Protein AF-A0A2P6NTE1-F1 (afdb_monomer_lite)

Sequence (203 aa):
MRAVSILSIVFVACVFGQGYRPTVVPPSSFAAQIFQQSSIPDYGKRSGMLYHDGKGKIASKVEDDMGDFGSWKEEEYSLLQADGTSIVYSNGTNGCTYRAAEKNKINYDLFSWILNEKVYFIPAGGEDYQGYPCDLWKRPNTSGKPGAGKFIETVCVSQWDPTVPAFHEQSEWNIKTFFLAFKPTTSFDNAFQPPQGCRPSNF

Foldseek 3Di:
DPDPPPVVVVVVVVVVQVPDQDPDAADLFWKFWKWKDFPDPQAWIKTFIWGAQLPFKIWTWIWTQRDVVGIWTKIWIWGQDPVQKIKIWIAIPVGIAIDIDDHPPDRSGQIPCSVVHDWRWDFQPDAAPVRHGWIKIFAADPVPDPPPDRTQKIWTAHPVDNNHTQWIAGPVRSMIMGTPGMDHDNDDDCRNPHDPPHYYDPD

Structure (mmCIF, N/CA/C/O backbone):
data_AF-A0A2P6NTE1-F1
#
_entry.id   AF-A0A2P6NTE1-F1
#
loop_
_atom_site.group_PDB
_atom_site.id
_atom_site.type_symbol
_atom_site.label_atom_id
_atom_site.label_alt_id
_atom_site.label_comp_id
_atom_site.label_asym_id
_atom_site.label_entity_id
_atom_site.label_seq_id
_atom_site.pdbx_PDB_ins_code
_atom_site.Cartn_x
_atom_site.Cartn_y
_atom_site.Cartn_z
_atom_site.occupancy
_atom_site.B_iso_or_equiv
_atom_site.auth_seq_id
_atom_site.auth_comp_id
_atom_site.auth_asym_id
_atom_site.auth_atom_id
_atom_site.pdbx_PDB_model_num
ATOM 1 N N . MET A 1 1 ? -30.666 21.999 38.295 1.00 45.00 1 MET A N 1
ATOM 2 C CA . MET A 1 1 ? -30.683 20.825 37.391 1.00 45.00 1 MET A CA 1
ATOM 3 C C . MET A 1 1 ? -30.018 21.208 36.074 1.00 45.00 1 MET A C 1
ATOM 5 O O . MET A 1 1 ? -30.662 21.922 35.326 1.00 45.00 1 MET A O 1
ATOM 9 N N . ARG A 1 2 ? -28.742 20.850 35.841 1.00 44.75 2 ARG A N 1
ATOM 10 C CA . ARG A 1 2 ? -28.008 20.900 34.543 1.00 44.75 2 ARG A CA 1
ATOM 11 C C . ARG A 1 2 ? -26.510 20.632 34.792 1.00 44.75 2 ARG A C 1
ATOM 13 O O . ARG A 1 2 ? -25.675 21.511 34.668 1.00 44.75 2 ARG A O 1
ATOM 20 N N . ALA A 1 3 ? -26.184 19.427 35.245 1.00 44.59 3 ALA A N 1
ATOM 21 C CA . ALA A 1 3 ? -24.791 18.959 35.350 1.00 44.59 3 ALA A CA 1
ATOM 22 C C . ALA A 1 3 ? -24.646 17.456 35.047 1.00 44.59 3 ALA A C 1
ATOM 24 O O . ALA A 1 3 ? -23.544 16.926 35.024 1.00 44.59 3 ALA A O 1
ATOM 25 N N . VAL A 1 4 ? -25.761 16.764 34.783 1.00 44.19 4 VAL A N 1
ATOM 26 C CA . VAL A 1 4 ? -25.794 15.302 34.637 1.00 44.19 4 VAL A CA 1
ATOM 27 C C . VAL A 1 4 ? -25.586 14.864 33.178 1.00 44.19 4 VAL A C 1
ATOM 29 O O . VAL A 1 4 ? -25.249 13.718 32.930 1.00 44.19 4 VAL A O 1
ATOM 32 N N . SER A 1 5 ? -25.696 15.766 32.195 1.00 51.62 5 SER A N 1
ATOM 33 C CA . SER A 1 5 ? -25.680 15.377 30.772 1.00 51.62 5 SER A CA 1
ATOM 34 C C . SER A 1 5 ? -24.296 15.338 30.111 1.00 51.62 5 SER A C 1
ATOM 36 O O . SER A 1 5 ? -24.164 14.721 29.063 1.00 51.62 5 SER A O 1
ATOM 38 N N . ILE A 1 6 ? -23.261 15.958 30.692 1.00 48.22 6 ILE A N 1
ATOM 39 C CA . ILE A 1 6 ? -21.912 15.980 30.084 1.00 48.22 6 ILE A CA 1
ATOM 40 C C . ILE A 1 6 ? -21.054 14.812 30.597 1.00 48.22 6 ILE A C 1
ATOM 42 O O . ILE A 1 6 ? -20.314 14.204 29.827 1.00 48.22 6 ILE A O 1
ATOM 46 N N . LEU A 1 7 ? -21.208 14.424 31.869 1.00 40.53 7 LEU A N 1
ATOM 47 C CA . LEU A 1 7 ? -20.437 13.323 32.458 1.00 40.53 7 LEU A CA 1
ATOM 48 C C . LEU A 1 7 ? -20.781 11.956 31.833 1.00 40.53 7 LEU A C 1
ATOM 50 O O . LEU A 1 7 ? -19.906 11.105 31.692 1.00 40.53 7 LEU A O 1
ATOM 54 N N . SER A 1 8 ? -22.034 11.758 31.409 1.00 43.66 8 SER A N 1
ATOM 55 C CA . SER A 1 8 ? -22.493 10.507 30.790 1.00 43.66 8 SER A CA 1
ATOM 56 C C . SER A 1 8 ? -21.939 10.287 29.378 1.00 43.66 8 SER A C 1
ATOM 58 O O . SER A 1 8 ? -21.684 9.146 29.007 1.00 43.66 8 SER A O 1
ATOM 60 N N . ILE A 1 9 ? -21.691 11.353 28.607 1.00 51.19 9 ILE A N 1
ATOM 61 C CA . ILE A 1 9 ? -21.113 11.249 27.252 1.00 51.19 9 ILE A CA 1
ATOM 62 C C . ILE A 1 9 ? -19.624 10.879 27.335 1.00 51.19 9 ILE A C 1
ATOM 64 O O . ILE A 1 9 ? -19.144 10.053 26.560 1.00 51.19 9 ILE A O 1
ATOM 68 N N . VAL A 1 10 ? -18.905 11.407 28.331 1.00 50.62 10 VAL A N 1
ATOM 69 C CA . VAL A 1 10 ? -17.488 11.075 28.560 1.00 50.62 10 VAL A CA 1
ATOM 70 C C . VAL A 1 10 ? -17.323 9.642 29.085 1.00 50.62 10 VAL A C 1
ATOM 72 O O . VAL A 1 10 ? -16.395 8.948 28.680 1.00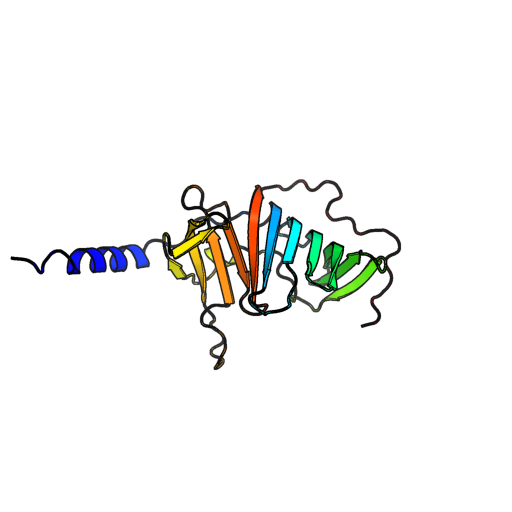 50.62 10 VAL A O 1
ATOM 75 N N . PHE A 1 11 ? -18.244 9.148 29.922 1.00 43.62 11 PHE A N 1
ATOM 76 C CA . PHE A 1 11 ? -18.205 7.757 30.391 1.00 43.62 11 PHE A CA 1
ATOM 77 C C . PHE A 1 11 ? -18.508 6.739 29.284 1.00 43.62 11 PHE A C 1
ATOM 79 O O . PHE A 1 11 ? -17.851 5.704 29.227 1.00 43.62 11 PHE A O 1
ATOM 86 N N . VAL A 1 12 ? -19.430 7.035 28.363 1.00 46.00 12 VAL A N 1
ATOM 87 C CA . VAL A 1 12 ? -19.661 6.188 27.179 1.00 46.00 12 VAL A CA 1
ATOM 88 C C . VAL A 1 12 ? -18.414 6.188 26.281 1.00 46.00 12 VAL A C 1
ATOM 90 O O . VAL A 1 12 ? -17.927 5.123 25.916 1.00 46.00 12 VAL A O 1
ATOM 93 N N . ALA A 1 13 ? -17.790 7.341 26.028 1.00 47.38 13 ALA A N 1
ATOM 94 C CA . ALA A 1 13 ? -16.544 7.396 25.256 1.00 47.38 13 ALA A CA 1
ATOM 95 C C . ALA A 1 13 ? -15.380 6.607 25.905 1.00 47.38 13 ALA A C 1
ATOM 97 O O . ALA A 1 13 ? -14.604 5.959 25.203 1.00 47.38 13 ALA A O 1
ATOM 98 N N . CYS A 1 14 ? -15.275 6.601 27.240 1.00 42.59 14 CYS A N 1
ATOM 99 C CA . CYS A 1 14 ? -14.213 5.891 27.962 1.00 42.59 14 CYS A CA 1
ATOM 100 C C . CYS A 1 14 ? -14.465 4.381 28.144 1.00 42.59 14 CYS A C 1
ATOM 102 O O . CYS A 1 14 ? -13.505 3.612 28.141 1.00 42.59 14 CYS A O 1
ATOM 104 N N . VAL A 1 15 ? -15.720 3.933 28.290 1.00 42.66 15 VAL A N 1
ATOM 105 C CA . VAL A 1 15 ? -16.049 2.509 28.525 1.00 42.66 15 VAL A CA 1
ATOM 106 C C . VAL A 1 15 ? -16.072 1.702 27.219 1.00 42.66 15 VAL A C 1
ATOM 108 O O . VAL A 1 15 ? -15.652 0.547 27.211 1.00 42.66 15 VAL A O 1
ATOM 111 N N . PHE A 1 16 ? -16.453 2.303 26.087 1.00 43.81 16 PHE A N 1
ATOM 112 C CA . PHE A 1 16 ? -16.385 1.629 24.781 1.00 43.81 16 PHE A CA 1
ATOM 113 C C . PHE A 1 16 ? -14.960 1.575 24.192 1.00 43.81 16 PHE A C 1
ATOM 115 O O . PHE A 1 16 ? -14.659 0.688 23.392 1.00 43.81 16 PHE A O 1
ATOM 122 N N . GLY A 1 17 ? -14.051 2.450 24.638 1.00 41.25 17 GLY A N 1
ATOM 123 C CA . GLY A 1 17 ? -12.663 2.510 24.163 1.00 41.25 17 GLY A CA 1
ATOM 124 C C . GLY A 1 17 ? -11.756 1.351 24.603 1.00 41.25 17 GLY A C 1
ATOM 125 O O . GLY A 1 17 ? -10.668 1.200 24.055 1.00 41.25 17 GLY A O 1
ATOM 126 N N . GLN A 1 18 ? -12.175 0.522 25.569 1.00 42.12 18 GLN A N 1
ATOM 127 C CA . GLN A 1 18 ? -11.390 -0.636 26.029 1.00 42.12 18 GLN A CA 1
ATOM 128 C C . GLN A 1 18 ? -11.862 -1.987 25.462 1.00 42.12 18 GLN A C 1
ATOM 130 O O . GLN A 1 18 ? -11.131 -2.968 25.577 1.00 42.12 18 GLN A O 1
ATOM 135 N N . GLY A 1 19 ? -13.045 -2.051 24.836 1.00 46.44 19 GLY A N 1
ATOM 136 C CA . GLY A 1 19 ? -13.633 -3.301 24.325 1.00 46.44 19 GLY A CA 1
ATOM 137 C C . GLY A 1 19 ? -13.608 -3.472 22.801 1.00 46.44 19 GLY A C 1
ATOM 138 O O . GLY A 1 19 ? -13.713 -4.595 22.319 1.00 46.44 19 GLY A O 1
ATOM 139 N N . TYR A 1 20 ? -13.446 -2.390 22.035 1.00 60.25 20 TYR A N 1
ATOM 140 C CA . TYR A 1 20 ? -13.440 -2.424 20.568 1.00 60.25 20 TYR A CA 1
ATOM 141 C C . TYR A 1 20 ? -12.016 -2.584 20.025 1.00 60.25 20 TYR A C 1
ATOM 143 O O . TYR A 1 20 ? -11.409 -1.653 19.497 1.00 60.25 20 TYR A O 1
ATOM 151 N N . ARG A 1 21 ? -11.454 -3.787 20.179 1.00 71.31 21 ARG A N 1
ATOM 152 C CA . ARG A 1 21 ? -10.281 -4.187 19.393 1.00 71.31 21 ARG A CA 1
ATOM 153 C C . ARG A 1 21 ? -10.760 -4.540 17.980 1.00 71.31 21 ARG A C 1
ATOM 155 O O . ARG A 1 21 ? -11.737 -5.284 17.880 1.00 71.31 21 ARG A O 1
ATOM 162 N N . PRO A 1 22 ? -10.093 -4.074 16.910 1.00 82.44 22 PRO A N 1
ATOM 163 C CA . PRO A 1 22 ? -10.367 -4.574 15.568 1.00 82.44 22 PRO A CA 1
ATOM 164 C C . PRO A 1 22 ? -10.311 -6.107 15.553 1.00 82.44 22 PRO A C 1
ATOM 166 O O . PRO A 1 22 ? -9.334 -6.703 16.008 1.00 82.44 22 PRO A O 1
ATOM 169 N N . THR A 1 23 ? -11.381 -6.745 15.086 1.00 88.06 23 THR A N 1
ATOM 170 C CA . THR A 1 23 ? -11.476 -8.210 14.936 1.00 88.06 23 THR A CA 1
ATOM 171 C C . THR A 1 23 ? -11.303 -8.657 13.489 1.00 88.06 23 THR A C 1
ATOM 173 O O . THR A 1 23 ? -11.164 -9.847 13.217 1.00 88.06 23 THR A O 1
ATOM 176 N N . VAL A 1 24 ? -11.293 -7.699 12.566 1.00 91.50 24 VAL A N 1
ATOM 177 C CA . VAL A 1 24 ? -11.114 -7.881 11.128 1.00 91.50 24 VAL A CA 1
ATOM 178 C C . VAL A 1 24 ? -10.178 -6.800 10.607 1.00 91.50 24 VAL A C 1
ATOM 180 O O . VAL A 1 24 ? -9.991 -5.771 11.257 1.00 91.50 24 VAL A O 1
ATOM 183 N N . VAL A 1 25 ? -9.586 -7.046 9.442 1.00 93.81 25 VAL A N 1
ATOM 184 C CA . VAL A 1 25 ? -8.671 -6.123 8.768 1.00 93.81 25 VAL A CA 1
ATOM 185 C C . VAL A 1 25 ? -8.909 -6.133 7.270 1.00 93.81 25 VAL A C 1
ATOM 187 O O . VAL A 1 25 ? -9.415 -7.132 6.747 1.00 93.81 25 VAL A O 1
ATOM 190 N N . PRO A 1 26 ? -8.493 -5.070 6.565 1.00 96.12 26 PRO A N 1
ATOM 191 C CA . PRO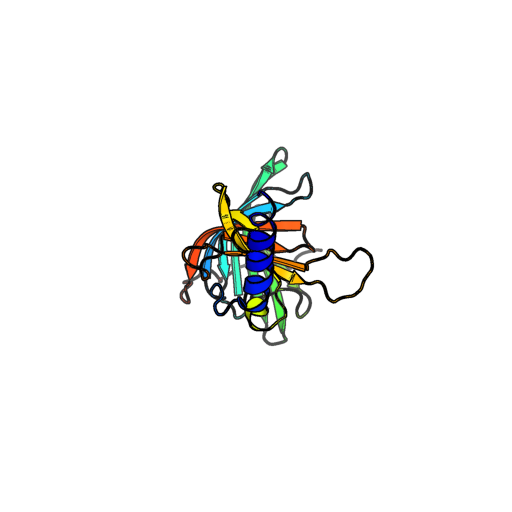 A 1 26 ? -8.362 -5.126 5.128 1.00 96.12 26 PRO A CA 1
ATOM 192 C C . PRO A 1 26 ? -7.513 -6.322 4.675 1.00 96.12 26 PRO A C 1
ATOM 194 O O . PRO A 1 26 ? -6.479 -6.614 5.287 1.00 96.12 26 PRO A O 1
ATOM 197 N N . PRO A 1 27 ? -7.924 -7.028 3.611 1.00 95.75 27 PRO A N 1
ATOM 198 C CA . PRO A 1 27 ? -7.151 -8.124 3.048 1.00 95.75 27 PRO A CA 1
ATOM 199 C C . PRO A 1 27 ? -5.748 -7.679 2.645 1.00 95.75 27 PRO A C 1
ATOM 201 O O . PRO A 1 27 ? -5.573 -6.636 2.019 1.00 95.75 27 PRO A O 1
ATOM 204 N N . SER A 1 28 ? -4.746 -8.505 2.945 1.00 94.06 28 SER A N 1
ATOM 205 C CA . SER A 1 28 ? -3.364 -8.260 2.520 1.00 94.06 28 SER A CA 1
ATOM 206 C C . SER A 1 28 ? -3.166 -8.448 1.011 1.00 94.06 28 SER A C 1
ATOM 208 O O . SER A 1 28 ? -2.192 -7.942 0.464 1.00 94.06 28 SER A O 1
ATOM 210 N N . SER A 1 29 ? -4.085 -9.142 0.329 1.00 97.06 29 SER A N 1
ATOM 211 C CA . SER A 1 29 ? -4.059 -9.385 -1.117 1.00 97.06 29 SER A CA 1
ATOM 212 C C . SER A 1 29 ? -5.162 -8.585 -1.816 1.00 97.06 29 SER A C 1
ATOM 214 O O . SER A 1 29 ? -6.353 -8.836 -1.593 1.00 97.06 29 SER A O 1
ATOM 216 N N . PHE A 1 30 ? -4.788 -7.591 -2.620 1.00 97.56 30 PHE A N 1
ATOM 217 C CA . PHE A 1 30 ? -5.731 -6.650 -3.220 1.00 97.56 30 PHE A CA 1
ATOM 218 C C . PHE A 1 30 ? -5.194 -5.969 -4.482 1.00 97.56 30 PHE A C 1
ATOM 220 O O . PHE A 1 30 ? -3.989 -5.842 -4.698 1.00 97.56 30 PHE A O 1
ATOM 227 N N . ALA A 1 31 ? -6.126 -5.461 -5.284 1.00 97.88 31 ALA A N 1
ATOM 228 C CA . ALA A 1 31 ? -5.882 -4.453 -6.302 1.00 97.88 31 ALA A CA 1
ATOM 229 C C . ALA A 1 31 ? -6.658 -3.191 -5.917 1.00 97.88 31 ALA A C 1
ATOM 231 O O . ALA A 1 31 ? -7.822 -3.280 -5.517 1.00 97.88 31 ALA A O 1
ATOM 232 N N . ALA A 1 32 ? -6.028 -2.026 -6.020 1.00 97.81 32 ALA A N 1
ATOM 233 C CA . ALA A 1 32 ? -6.669 -0.769 -5.682 1.00 97.81 32 ALA A CA 1
ATOM 234 C C . ALA A 1 32 ? -6.298 0.359 -6.638 1.00 97.81 32 ALA A C 1
ATOM 236 O O . ALA A 1 32 ? -5.135 0.503 -7.008 1.00 97.81 32 ALA A O 1
ATOM 237 N N . GLN A 1 33 ? -7.274 1.200 -6.976 1.00 98.06 33 GLN A N 1
ATOM 238 C CA . GLN A 1 33 ? -6.963 2.540 -7.461 1.00 98.06 33 GLN A CA 1
ATOM 239 C C . GLN A 1 33 ? -6.552 3.404 -6.268 1.00 98.06 33 GLN A C 1
ATOM 241 O O . GLN A 1 33 ? -7.265 3.439 -5.263 1.00 98.06 33 GLN A O 1
ATOM 246 N N . ILE A 1 34 ? -5.419 4.093 -6.378 1.00 97.38 34 ILE A N 1
ATOM 247 C CA . ILE A 1 34 ? -4.849 4.900 -5.303 1.00 97.38 34 ILE A CA 1
ATOM 248 C C . ILE A 1 34 ? -4.621 6.349 -5.720 1.00 97.38 34 ILE A C 1
ATOM 250 O O . ILE A 1 34 ? -4.401 6.658 -6.893 1.00 97.38 34 ILE A O 1
ATOM 254 N N . PHE A 1 35 ? -4.619 7.217 -4.716 1.00 95.50 35 PHE A N 1
ATOM 255 C CA . PHE A 1 35 ? -4.086 8.571 -4.778 1.00 95.50 35 PHE A CA 1
ATOM 256 C C . PHE A 1 35 ? -3.177 8.775 -3.567 1.00 95.50 35 PHE A C 1
ATOM 258 O O . PHE A 1 35 ? -3.611 8.592 -2.432 1.00 95.50 35 PHE A O 1
ATOM 265 N N . GLN A 1 36 ? -1.913 9.115 -3.786 1.00 93.88 36 GLN A N 1
ATOM 266 C CA . GLN A 1 36 ? -0.944 9.377 -2.733 1.00 93.88 36 GLN A CA 1
ATOM 267 C C . GLN A 1 36 ? -0.600 10.854 -2.692 1.00 93.88 36 GLN A C 1
ATOM 269 O O . GLN A 1 36 ? -0.400 11.503 -3.722 1.00 93.88 36 GLN A O 1
ATOM 274 N N . GLN A 1 37 ? -0.492 11.355 -1.471 1.00 89.25 37 GLN A N 1
ATOM 275 C CA . GLN A 1 37 ? -0.057 12.703 -1.182 1.00 89.25 37 GLN A CA 1
ATOM 276 C C . GLN A 1 37 ? 0.948 12.659 -0.036 1.00 89.25 37 GLN A C 1
ATOM 278 O O . GLN A 1 37 ? 0.736 11.971 0.965 1.00 89.25 37 GLN A O 1
ATOM 283 N N . SER A 1 38 ? 2.033 13.409 -0.186 1.00 84.25 38 SER A N 1
ATOM 284 C CA . SER A 1 38 ? 2.964 13.672 0.904 1.00 84.25 38 SER A CA 1
ATOM 285 C C . SER A 1 38 ? 2.537 14.921 1.670 1.00 84.25 38 SER A C 1
ATOM 287 O O . SER A 1 38 ? 2.020 15.871 1.079 1.00 84.25 38 SER A O 1
ATOM 289 N N . SER A 1 39 ? 2.767 14.945 2.981 1.00 73.19 39 SER A N 1
ATOM 290 C CA . SER A 1 39 ? 2.649 16.183 3.760 1.00 73.19 39 SER A CA 1
ATOM 291 C C . SER A 1 39 ? 3.898 17.068 3.661 1.00 73.19 39 SER A C 1
ATOM 293 O O . SER A 1 39 ? 3.907 18.164 4.220 1.00 73.19 39 SER A O 1
ATOM 295 N N . ILE A 1 40 ? 4.958 16.599 2.992 1.00 73.12 40 ILE A N 1
ATOM 296 C CA . ILE A 1 40 ? 6.153 17.393 2.697 1.00 73.12 40 ILE A CA 1
ATOM 297 C C . ILE A 1 40 ? 5.848 18.256 1.461 1.00 73.12 40 ILE A C 1
ATOM 299 O O . ILE A 1 40 ? 5.504 17.694 0.418 1.00 73.12 40 ILE A O 1
ATOM 303 N N . PRO A 1 41 ? 5.962 19.596 1.555 1.00 61.09 41 PRO A N 1
ATOM 304 C CA . PRO A 1 41 ? 5.847 20.479 0.397 1.00 61.09 41 PRO A CA 1
ATOM 305 C C . PRO A 1 41 ? 6.794 20.029 -0.724 1.00 61.09 41 PRO A C 1
ATOM 307 O O . PRO A 1 41 ? 7.879 19.528 -0.443 1.00 61.09 41 PRO A O 1
ATOM 310 N N . ASP A 1 42 ? 6.370 20.177 -1.976 1.00 66.06 42 ASP A N 1
ATOM 311 C CA . ASP A 1 42 ? 7.129 19.831 -3.194 1.00 66.06 42 ASP A CA 1
ATOM 312 C C . ASP A 1 42 ? 7.250 18.333 -3.523 1.00 66.06 42 ASP A C 1
ATOM 314 O O . ASP A 1 42 ? 7.726 17.977 -4.601 1.00 66.06 42 ASP A O 1
ATOM 318 N N . TYR A 1 43 ? 6.761 17.434 -2.664 1.00 68.44 43 TYR A N 1
ATOM 319 C CA . TYR A 1 43 ? 6.564 16.045 -3.073 1.00 68.44 43 TYR A CA 1
ATOM 320 C C . TYR A 1 43 ? 5.323 15.932 -3.960 1.00 68.44 43 TYR A C 1
ATOM 322 O O . TYR A 1 43 ? 4.220 16.329 -3.573 1.00 68.44 43 TYR A O 1
ATOM 330 N N . GLY A 1 44 ? 5.525 15.376 -5.154 1.00 78.50 44 GLY A N 1
ATOM 331 C CA . GLY A 1 44 ? 4.472 15.179 -6.141 1.00 78.50 44 GLY A CA 1
ATOM 332 C C . GLY A 1 44 ? 3.302 14.334 -5.644 1.00 78.50 44 GLY A C 1
ATOM 333 O O . GLY A 1 44 ? 3.397 13.568 -4.681 1.00 78.50 44 GLY A O 1
ATOM 334 N N . LYS A 1 45 ? 2.172 14.479 -6.331 1.00 90.69 45 LYS A N 1
ATOM 335 C CA . LYS A 1 45 ? 1.017 13.595 -6.185 1.00 90.69 45 LYS A CA 1
ATOM 336 C C . LYS A 1 45 ? 1.240 12.371 -7.055 1.00 90.69 45 LYS A C 1
ATOM 338 O O . LYS A 1 45 ? 1.712 12.490 -8.177 1.00 90.69 45 LYS A O 1
ATOM 343 N N . ARG A 1 46 ? 0.832 11.208 -6.563 1.00 93.31 46 ARG A N 1
ATOM 344 C CA . ARG A 1 46 ? 0.928 9.950 -7.309 1.00 93.31 46 ARG A CA 1
ATOM 345 C C . ARG A 1 46 ? -0.443 9.315 -7.408 1.00 93.31 46 ARG A C 1
ATOM 347 O O . ARG A 1 46 ? -1.122 9.174 -6.396 1.00 93.31 46 ARG A O 1
ATOM 354 N N . SER A 1 47 ? -0.878 8.920 -8.597 1.00 96.31 47 SER A N 1
ATOM 355 C CA . SER A 1 47 ? -2.193 8.290 -8.768 1.00 96.31 47 SER A CA 1
ATOM 356 C C . SER A 1 47 ? -2.167 7.168 -9.790 1.00 96.31 47 SER A C 1
ATOM 358 O O . SER A 1 47 ? -1.408 7.217 -10.748 1.00 96.31 47 SER A O 1
ATOM 360 N N . GLY A 1 48 ? -2.978 6.133 -9.591 1.00 97.44 48 GLY A N 1
ATOM 361 C CA . GLY A 1 48 ? -3.024 5.000 -10.512 1.00 97.44 48 GLY A CA 1
ATOM 362 C C . GLY A 1 48 ? -3.429 3.711 -9.824 1.00 97.44 48 GLY A C 1
ATOM 363 O O . GLY A 1 48 ? -4.231 3.731 -8.895 1.00 97.44 48 GLY A O 1
ATOM 364 N N . MET A 1 49 ? -2.884 2.589 -10.287 1.00 98.00 49 MET A N 1
ATOM 365 C CA . MET A 1 49 ? -3.192 1.263 -9.756 1.00 98.00 49 MET A CA 1
ATOM 366 C C . MET A 1 49 ? -2.070 0.751 -8.857 1.00 98.00 49 MET A C 1
ATOM 368 O O . MET A 1 49 ? -0.896 0.853 -9.206 1.00 98.00 49 MET A O 1
ATOM 372 N N . LEU A 1 50 ? -2.449 0.140 -7.739 1.00 97.50 50 LEU A N 1
ATOM 373 C CA . LEU A 1 50 ? -1.589 -0.605 -6.829 1.00 97.50 50 LEU A CA 1
ATOM 374 C C . LEU A 1 50 ? -2.089 -2.047 -6.737 1.00 97.50 50 LEU A C 1
ATOM 376 O O . LEU A 1 50 ? -3.270 -2.295 -6.501 1.00 97.50 50 LEU A O 1
ATOM 380 N N . TYR A 1 51 ? -1.174 -2.991 -6.890 1.00 97.81 51 TYR A N 1
ATOM 381 C CA . TYR A 1 51 ? -1.393 -4.422 -6.763 1.00 97.81 51 TYR A CA 1
ATOM 382 C C . TYR A 1 51 ? -0.498 -4.944 -5.656 1.00 97.81 51 TYR A C 1
ATOM 384 O O . TYR A 1 51 ? 0.691 -4.629 -5.608 1.00 97.81 51 TYR A O 1
ATOM 392 N N . HIS A 1 52 ? -1.061 -5.756 -4.777 1.00 97.00 52 HIS A N 1
ATOM 393 C CA . HIS A 1 52 ? -0.357 -6.255 -3.614 1.00 97.00 52 HIS A CA 1
ATOM 394 C C . HIS A 1 52 ? -0.813 -7.685 -3.347 1.00 97.00 52 HIS A C 1
ATOM 396 O O . HIS A 1 52 ? -2.003 -7.914 -3.161 1.00 97.00 52 HIS A O 1
ATOM 402 N N . ASP A 1 53 ? 0.099 -8.659 -3.355 1.00 96.94 53 ASP A N 1
ATOM 403 C CA . ASP A 1 53 ? -0.276 -10.071 -3.189 1.00 96.94 53 ASP A CA 1
ATOM 404 C C . ASP A 1 53 ? -0.349 -10.529 -1.722 1.00 96.94 53 ASP A C 1
ATOM 406 O O . ASP A 1 53 ? -0.879 -11.609 -1.446 1.00 96.94 53 ASP A O 1
ATOM 410 N N . GLY A 1 54 ? 0.153 -9.713 -0.792 1.00 94.62 54 GLY A N 1
ATOM 411 C CA . GLY A 1 54 ? 0.190 -10.005 0.642 1.00 94.62 54 GLY A CA 1
ATOM 412 C C . GLY A 1 54 ? 1.265 -11.012 1.061 1.00 94.62 54 GLY A C 1
ATOM 413 O O . GLY A 1 54 ? 1.230 -11.499 2.189 1.00 94.62 54 GLY A O 1
ATOM 414 N N . LYS A 1 55 ? 2.158 -11.413 0.147 1.00 92.50 55 LYS A N 1
ATOM 415 C CA . LYS A 1 55 ? 3.112 -12.520 0.344 1.00 92.50 55 LYS A CA 1
ATOM 416 C C . LYS A 1 55 ? 4.529 -12.222 -0.133 1.00 92.50 55 LYS A C 1
ATOM 418 O O . LYS A 1 55 ? 5.451 -12.921 0.280 1.00 92.50 55 LYS A O 1
ATOM 423 N N . GLY A 1 56 ? 4.719 -11.230 -0.995 1.00 94.62 56 GLY A N 1
ATOM 424 C CA . GLY A 1 56 ? 6.047 -10.891 -1.502 1.00 94.62 56 GLY A CA 1
ATOM 425 C C . GLY A 1 56 ? 6.076 -10.140 -2.826 1.00 94.62 56 GLY A C 1
ATOM 426 O O . GLY A 1 56 ? 7.150 -10.016 -3.408 1.00 94.62 56 GLY A O 1
ATOM 427 N N . LYS A 1 57 ? 4.938 -9.679 -3.350 1.00 96.69 57 LYS A N 1
ATOM 428 C CA . LYS A 1 57 ? 4.873 -8.947 -4.614 1.00 96.69 57 LYS A CA 1
ATOM 429 C C . LYS A 1 57 ? 4.006 -7.712 -4.469 1.00 96.69 57 LYS A C 1
ATOM 431 O O . LYS A 1 57 ? 2.842 -7.785 -4.075 1.00 96.69 57 LYS A O 1
ATOM 436 N N . ILE A 1 58 ? 4.588 -6.586 -4.847 1.00 97.25 58 ILE A N 1
ATOM 437 C CA . ILE A 1 58 ? 3.904 -5.307 -4.980 1.00 97.25 58 ILE A CA 1
ATOM 438 C C . ILE A 1 58 ? 4.189 -4.811 -6.385 1.00 97.25 58 ILE A C 1
ATOM 440 O O . ILE A 1 58 ? 5.329 -4.876 -6.838 1.00 97.25 58 ILE A O 1
ATOM 444 N N . ALA A 1 59 ? 3.166 -4.327 -7.071 1.00 97.44 59 ALA A N 1
ATOM 445 C CA . ALA A 1 59 ? 3.341 -3.609 -8.317 1.00 97.44 59 ALA A CA 1
ATOM 446 C C . ALA A 1 59 ? 2.473 -2.360 -8.320 1.00 97.44 59 ALA A C 1
ATOM 448 O O . ALA A 1 59 ? 1.335 -2.389 -7.855 1.00 97.44 59 ALA A O 1
ATOM 449 N N . SER A 1 60 ? 2.985 -1.270 -8.865 1.00 97.12 60 SER A N 1
ATOM 450 C CA . SER A 1 60 ? 2.229 -0.047 -9.079 1.00 97.12 60 SER A CA 1
ATOM 451 C C . SER A 1 60 ? 2.369 0.396 -10.528 1.00 97.12 60 SER A 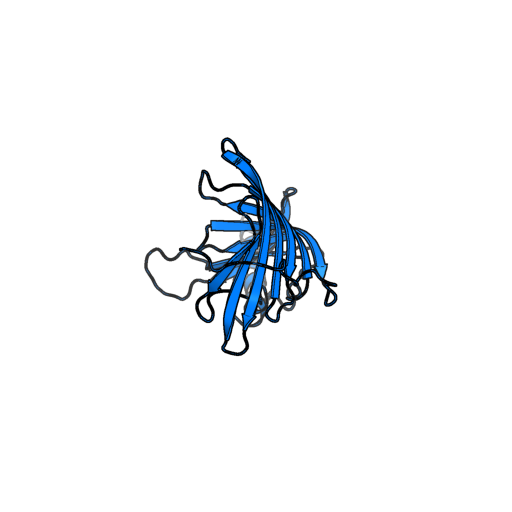C 1
ATOM 453 O O . SER A 1 60 ? 3.392 0.173 -11.172 1.00 97.12 60 SER A O 1
ATOM 455 N N . LYS A 1 61 ? 1.299 0.980 -11.060 1.00 96.75 61 LYS A N 1
ATOM 456 C CA . LYS A 1 61 ? 1.268 1.626 -12.373 1.00 96.75 61 LYS A CA 1
ATOM 457 C C . LYS A 1 61 ? 0.601 2.967 -12.189 1.00 96.75 61 LYS A C 1
ATOM 459 O O . LYS A 1 61 ? -0.620 3.031 -12.019 1.00 96.75 61 LYS A O 1
ATOM 464 N N . VAL A 1 62 ? 1.412 4.006 -12.135 1.00 96.12 62 VAL A N 1
ATOM 465 C CA . VAL A 1 62 ? 1.016 5.310 -11.624 1.00 96.12 62 VAL A CA 1
ATOM 466 C C . VAL A 1 62 ? 1.466 6.424 -12.551 1.00 96.12 62 VAL A C 1
ATOM 468 O O . VAL A 1 62 ? 2.350 6.259 -13.387 1.00 96.12 62 VAL A O 1
ATOM 471 N N . GLU A 1 63 ? 0.805 7.558 -12.411 1.00 95.12 63 GLU A N 1
ATOM 472 C CA . GLU A 1 63 ? 1.267 8.843 -12.892 1.00 95.12 63 GLU A CA 1
ATOM 473 C C . GLU A 1 63 ? 1.701 9.664 -11.680 1.00 95.12 63 GLU A C 1
ATOM 475 O O . GLU A 1 63 ? 0.932 9.833 -10.726 1.00 95.12 63 GLU A O 1
ATOM 480 N N . ASP A 1 64 ? 2.947 10.114 -11.725 1.00 91.12 64 ASP A N 1
ATOM 481 C CA . ASP A 1 64 ? 3.546 11.038 -10.778 1.00 91.12 64 ASP A CA 1
ATOM 482 C C . ASP A 1 64 ? 3.432 12.450 -11.350 1.00 91.12 64 ASP A C 1
ATOM 484 O O . ASP A 1 64 ? 3.821 12.689 -12.490 1.00 91.12 64 ASP A O 1
ATOM 488 N N . ASP A 1 65 ? 2.880 13.372 -10.569 1.00 90.38 65 ASP A N 1
ATOM 489 C CA . ASP A 1 65 ? 2.695 14.784 -10.901 1.00 90.38 65 ASP A CA 1
ATOM 490 C C . ASP A 1 65 ? 3.437 15.638 -9.869 1.00 90.38 65 ASP A C 1
ATOM 492 O O . ASP A 1 65 ? 3.032 15.725 -8.706 1.00 90.38 65 ASP A O 1
ATOM 496 N N . MET A 1 66 ? 4.534 16.265 -10.297 1.00 85.69 66 MET A N 1
ATOM 497 C CA . MET A 1 66 ? 5.352 17.163 -9.475 1.00 85.69 66 MET A CA 1
ATOM 498 C C . MET A 1 66 ? 5.062 18.648 -9.750 1.00 85.69 66 MET A C 1
ATOM 500 O O . MET A 1 66 ? 5.914 19.504 -9.507 1.00 85.69 66 MET A O 1
ATOM 504 N N . GLY A 1 67 ? 3.868 18.982 -10.250 1.00 83.06 67 GLY A N 1
ATOM 505 C CA . GLY A 1 67 ? 3.470 20.359 -10.529 1.00 83.06 67 GLY A CA 1
ATOM 506 C C . GLY A 1 67 ? 4.313 20.966 -11.649 1.00 83.06 67 GLY A C 1
ATOM 507 O O . GLY A 1 67 ? 4.271 20.505 -12.788 1.00 83.06 67 GLY A O 1
ATOM 508 N N . ASP A 1 68 ? 5.113 21.984 -11.328 1.00 82.38 68 ASP A N 1
ATOM 509 C CA . ASP A 1 68 ? 5.933 22.711 -12.309 1.00 82.38 68 ASP A CA 1
ATOM 510 C C . ASP A 1 68 ? 7.013 21.837 -12.976 1.00 82.38 68 ASP A C 1
ATOM 512 O O . ASP A 1 68 ? 7.489 22.161 -14.065 1.00 82.38 68 ASP A O 1
ATOM 516 N N . PHE A 1 69 ? 7.384 20.709 -12.358 1.00 81.44 69 PHE A N 1
ATOM 517 C CA . PHE A 1 69 ? 8.330 19.741 -12.929 1.00 81.44 69 PHE A CA 1
ATOM 518 C C . PHE A 1 69 ? 7.681 18.770 -13.933 1.00 81.44 69 PHE A C 1
ATOM 520 O O . PHE A 1 69 ? 8.385 17.979 -14.565 1.00 81.44 69 PHE A O 1
ATOM 527 N N . GLY A 1 70 ? 6.360 18.856 -14.115 1.00 86.19 70 GLY A N 1
ATOM 528 C CA . GLY A 1 70 ? 5.579 18.033 -15.033 1.00 86.19 70 GLY A CA 1
ATOM 529 C C . GLY A 1 70 ? 5.087 16.720 -14.427 1.00 86.19 70 GLY A C 1
ATOM 530 O O . GLY A 1 70 ? 5.271 16.445 -13.237 1.00 86.19 70 GLY A O 1
ATOM 531 N N . SER A 1 71 ? 4.456 15.909 -15.282 1.00 90.62 71 SER A N 1
ATOM 532 C CA . SER A 1 71 ? 3.987 14.569 -14.941 1.00 90.62 71 SER A CA 1
ATOM 533 C C . SER A 1 71 ? 4.652 13.490 -15.793 1.00 90.62 71 SER A C 1
ATOM 535 O O . SER A 1 71 ? 5.032 13.713 -16.948 1.00 90.62 71 SER A O 1
ATOM 537 N N . TRP A 1 72 ? 4.813 12.298 -15.224 1.00 92.31 72 TRP A N 1
ATOM 538 C CA . TRP A 1 72 ? 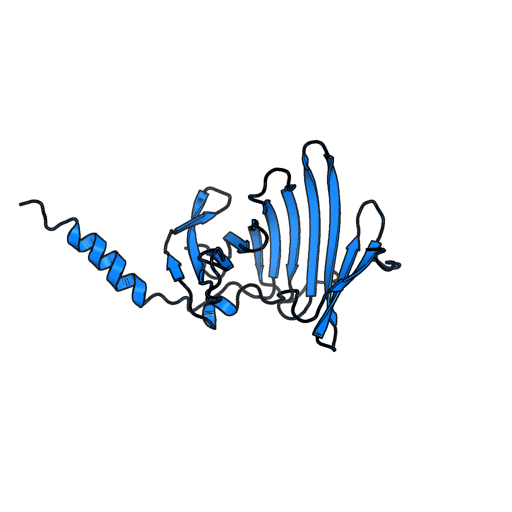5.283 11.125 -15.954 1.00 92.31 72 TRP A CA 1
ATOM 539 C C . TRP A 1 72 ? 4.626 9.853 -15.441 1.00 92.31 72 TRP A C 1
ATOM 541 O O . TRP A 1 72 ? 4.163 9.766 -14.308 1.00 92.31 72 TRP A O 1
ATOM 551 N N . LYS A 1 73 ? 4.607 8.835 -16.302 1.00 94.06 73 LYS A N 1
ATOM 552 C CA . LYS A 1 73 ? 4.143 7.499 -15.934 1.00 94.06 73 LYS A CA 1
A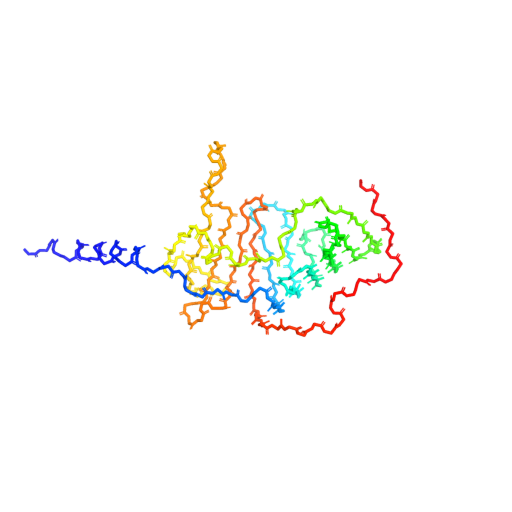TOM 553 C C . LYS A 1 73 ? 5.300 6.690 -15.376 1.00 94.06 73 LYS A C 1
ATOM 555 O O . LYS A 1 73 ? 6.379 6.659 -15.970 1.00 94.06 73 LYS A O 1
ATOM 560 N N . GLU A 1 74 ? 5.037 6.005 -14.279 1.00 93.94 74 GLU A N 1
ATOM 561 C CA . GLU A 1 74 ? 5.971 5.109 -13.621 1.00 93.94 74 GLU A CA 1
ATOM 562 C C . GLU A 1 74 ? 5.291 3.766 -13.338 1.00 93.94 74 GLU A C 1
ATOM 564 O O . GLU A 1 74 ? 4.140 3.690 -12.900 1.00 93.94 74 GLU A O 1
ATOM 569 N N . GLU A 1 75 ? 6.006 2.683 -13.618 1.00 96.12 75 GLU A N 1
ATOM 570 C CA . GLU A 1 75 ? 5.670 1.352 -13.140 1.00 96.12 75 GLU A CA 1
ATOM 571 C C . GLU A 1 75 ? 6.753 0.895 -12.162 1.00 96.12 75 GLU A C 1
ATOM 573 O O . GLU A 1 75 ? 7.932 0.860 -12.519 1.00 96.12 75 GLU A O 1
ATOM 578 N N . GLU A 1 76 ? 6.364 0.512 -10.951 1.00 96.06 76 GLU A N 1
ATOM 579 C CA . GLU A 1 76 ? 7.280 -0.039 -9.952 1.00 96.06 76 GLU A CA 1
ATOM 580 C C . GLU A 1 76 ? 6.870 -1.468 -9.595 1.00 96.06 76 GLU A C 1
ATOM 582 O O . GLU A 1 76 ? 5.686 -1.769 -9.472 1.00 96.06 76 GLU A O 1
ATOM 587 N N . TYR A 1 77 ? 7.847 -2.353 -9.410 1.00 97.19 77 TYR A N 1
ATOM 588 C CA . TYR A 1 77 ? 7.638 -3.744 -9.018 1.00 97.19 77 TYR A CA 1
ATOM 589 C C . TYR A 1 77 ? 8.604 -4.092 -7.890 1.00 97.19 77 TYR A C 1
ATOM 591 O O . TYR A 1 77 ? 9.812 -4.113 -8.101 1.00 97.19 77 TYR A O 1
ATOM 599 N N . SER A 1 78 ? 8.089 -4.410 -6.708 1.00 96.75 78 SER A N 1
ATOM 600 C CA . SER A 1 78 ? 8.879 -4.917 -5.584 1.00 96.75 78 SER A CA 1
ATOM 601 C C . SER A 1 78 ? 8.628 -6.409 -5.420 1.00 96.75 78 SER A C 1
ATOM 603 O O . SER A 1 78 ? 7.494 -6.821 -5.171 1.00 96.75 78 SER A O 1
ATOM 605 N N . LEU A 1 79 ? 9.675 -7.217 -5.591 1.00 96.44 79 LEU A N 1
ATOM 606 C CA . LEU A 1 79 ? 9.598 -8.678 -5.583 1.00 96.44 79 LEU A CA 1
ATOM 607 C C . LEU A 1 79 ? 10.523 -9.267 -4.513 1.00 96.44 79 LEU A C 1
ATOM 609 O O . LEU A 1 79 ? 11.750 -9.147 -4.603 1.00 96.44 79 LEU A O 1
ATOM 613 N N . LEU A 1 80 ? 9.940 -9.951 -3.533 1.00 95.69 80 LEU A N 1
ATOM 614 C CA . LEU A 1 80 ? 10.641 -10.696 -2.493 1.00 95.69 80 LEU A CA 1
ATOM 615 C C . LEU A 1 80 ? 11.383 -11.894 -3.101 1.00 95.69 80 LEU A C 1
ATOM 617 O O . LEU A 1 80 ? 10.815 -12.698 -3.841 1.00 95.69 80 LEU A O 1
ATOM 621 N N . GLN A 1 81 ? 12.660 -12.009 -2.763 1.00 93.25 81 GLN A N 1
ATOM 622 C CA . GLN A 1 81 ? 13.543 -13.098 -3.154 1.00 93.25 81 GLN A CA 1
ATOM 623 C C . GLN A 1 81 ? 13.556 -14.193 -2.078 1.00 93.25 81 GLN A C 1
ATOM 625 O O . GLN A 1 81 ? 13.203 -13.964 -0.920 1.00 93.25 81 GLN A O 1
ATOM 630 N N . ALA A 1 82 ? 14.003 -15.396 -2.443 1.00 91.06 82 ALA A N 1
ATOM 631 C CA . ALA A 1 82 ? 14.027 -16.546 -1.534 1.00 91.06 82 ALA A CA 1
ATOM 632 C C . ALA A 1 82 ? 14.951 -16.362 -0.309 1.00 91.06 82 ALA A C 1
ATOM 634 O O . ALA A 1 82 ? 14.738 -16.999 0.720 1.00 91.06 82 ALA A O 1
ATOM 635 N N . ASP A 1 83 ? 15.959 -15.490 -0.395 1.00 89.12 83 ASP A N 1
ATOM 636 C CA . ASP A 1 83 ? 16.883 -15.162 0.704 1.00 89.12 83 ASP A CA 1
ATOM 637 C C . ASP A 1 83 ? 16.331 -14.100 1.688 1.00 89.12 83 ASP A C 1
ATOM 639 O O . ASP A 1 83 ? 16.950 -13.784 2.716 1.00 89.12 83 ASP A O 1
ATOM 643 N N . GLY A 1 84 ? 15.135 -13.573 1.399 1.00 88.00 84 GLY A N 1
ATOM 644 C CA . GLY A 1 84 ? 14.455 -12.529 2.161 1.00 88.00 84 GLY A CA 1
ATOM 645 C C . GLY A 1 84 ? 14.824 -11.098 1.757 1.00 88.00 84 GLY A C 1
ATOM 646 O O . GLY A 1 84 ? 14.323 -10.154 2.370 1.00 88.00 84 GLY A O 1
ATOM 647 N N . THR A 1 85 ? 15.686 -10.905 0.756 1.00 91.69 85 THR A N 1
ATOM 648 C CA . THR A 1 85 ? 15.903 -9.592 0.126 1.00 91.69 85 THR A CA 1
ATOM 649 C C . THR A 1 85 ? 14.788 -9.283 -0.867 1.00 91.69 85 THR A C 1
ATOM 651 O O . THR A 1 85 ? 13.959 -10.136 -1.174 1.00 91.69 85 THR A O 1
ATOM 654 N N . SER A 1 86 ? 14.707 -8.050 -1.360 1.00 94.50 86 SER A N 1
ATOM 655 C CA . SER A 1 86 ? 13.756 -7.694 -2.419 1.00 94.50 86 SER A CA 1
ATOM 656 C C . SER A 1 86 ? 14.476 -7.070 -3.600 1.00 94.50 86 SER A C 1
ATOM 658 O O . SER A 1 86 ? 15.455 -6.356 -3.413 1.00 94.50 86 SER A O 1
ATOM 660 N N . ILE A 1 87 ? 13.979 -7.305 -4.811 1.00 95.00 87 ILE A N 1
ATOM 661 C CA . ILE A 1 87 ? 14.405 -6.568 -6.002 1.00 95.00 87 ILE A CA 1
ATOM 662 C C . ILE A 1 87 ? 13.290 -5.595 -6.361 1.00 95.00 87 ILE A C 1
ATOM 664 O O . ILE A 1 87 ? 12.134 -5.998 -6.484 1.00 95.00 87 ILE A O 1
ATOM 668 N N . VAL A 1 88 ? 13.652 -4.324 -6.510 1.00 95.75 88 VAL A N 1
ATOM 669 C CA . VAL A 1 88 ? 12.758 -3.254 -6.948 1.00 95.75 88 VAL A CA 1
ATOM 670 C C . VAL A 1 88 ? 13.097 -2.918 -8.390 1.00 95.75 88 VAL A C 1
ATOM 672 O O . VAL A 1 88 ? 14.223 -2.506 -8.668 1.00 95.75 88 VAL A O 1
ATOM 675 N N . TYR A 1 89 ? 12.140 -3.110 -9.291 1.00 96.50 89 TYR A N 1
ATOM 676 C CA . TYR A 1 89 ? 12.204 -2.683 -10.683 1.00 96.50 89 TYR A CA 1
ATOM 677 C C . TYR A 1 89 ? 11.421 -1.386 -10.830 1.00 96.50 89 TYR A C 1
ATOM 679 O O . TYR A 1 89 ? 10.292 -1.309 -10.352 1.00 96.50 89 TYR A O 1
ATOM 687 N N . SER A 1 90 ? 11.986 -0.411 -11.530 1.00 95.19 90 SER A N 1
ATOM 688 C CA . SER A 1 90 ? 11.334 0.863 -11.832 1.00 95.19 90 SER A CA 1
ATOM 689 C C . SER A 1 90 ? 11.413 1.099 -13.332 1.00 95.19 90 SER A C 1
ATOM 691 O O . SER A 1 90 ? 12.489 1.012 -13.924 1.00 95.19 90 SER A O 1
ATOM 693 N N . ASN A 1 91 ? 10.281 1.377 -13.964 1.00 94.44 91 ASN A N 1
ATOM 694 C CA . ASN A 1 91 ? 10.187 1.648 -15.389 1.00 94.44 91 ASN A CA 1
ATOM 695 C C . ASN A 1 91 ? 9.422 2.948 -15.618 1.00 94.44 91 ASN A C 1
ATOM 697 O O . ASN A 1 91 ? 8.273 3.081 -15.215 1.00 94.44 91 ASN A O 1
ATOM 701 N N . GLY A 1 92 ? 10.052 3.891 -16.305 1.00 90.38 92 GLY A N 1
ATOM 702 C CA . GLY A 1 92 ? 9.454 5.180 -16.632 1.00 90.38 92 GLY A CA 1
ATOM 703 C C . GLY A 1 92 ? 10.145 5.803 -17.836 1.00 90.38 92 GLY A C 1
ATOM 704 O O . GLY A 1 92 ? 10.718 5.103 -18.674 1.00 90.38 92 GLY A O 1
ATOM 705 N N . THR A 1 93 ? 10.147 7.131 -17.909 1.00 83.75 93 THR A N 1
ATOM 706 C CA . THR A 1 93 ? 10.692 7.890 -19.050 1.00 83.75 93 THR A CA 1
ATOM 707 C C . THR A 1 93 ? 12.159 7.566 -19.366 1.00 83.75 93 THR A C 1
ATOM 709 O O . THR A 1 93 ? 12.564 7.589 -20.524 1.00 83.75 93 THR A O 1
ATOM 712 N N . ASN A 1 94 ? 12.955 7.205 -18.355 1.00 81.38 94 ASN A N 1
ATOM 713 C CA . ASN A 1 94 ? 14.394 6.934 -18.491 1.00 81.38 94 ASN A CA 1
ATOM 714 C C . ASN A 1 94 ? 14.733 5.452 -18.763 1.00 81.38 94 ASN A C 1
ATOM 716 O O . ASN A 1 94 ? 15.901 5.047 -18.682 1.00 81.38 94 ASN A O 1
ATOM 720 N N . GLY A 1 95 ? 13.719 4.648 -19.096 1.00 89.50 95 GLY A N 1
ATOM 721 C CA . GLY A 1 95 ? 13.819 3.205 -19.291 1.00 89.50 95 GLY A CA 1
ATOM 722 C C . GLY A 1 95 ? 13.703 2.414 -17.987 1.00 89.50 95 GLY A C 1
ATOM 723 O O . GLY A 1 95 ? 13.490 2.981 -16.916 1.00 89.50 95 GLY A O 1
ATOM 724 N N . CYS A 1 96 ? 13.846 1.090 -18.090 1.00 94.50 96 CYS A N 1
ATOM 725 C CA . CYS A 1 96 ? 13.719 0.203 -16.939 1.00 94.50 96 CYS A CA 1
ATOM 726 C C . CYS A 1 96 ? 15.052 0.001 -16.208 1.00 94.50 96 CYS A C 1
ATOM 728 O O . CYS A 1 96 ? 16.060 -0.376 -16.819 1.00 94.50 96 CYS A O 1
ATOM 730 N N . THR A 1 97 ? 15.043 0.178 -14.889 1.00 95.38 97 THR A N 1
ATOM 731 C CA . THR A 1 97 ? 16.150 -0.167 -13.996 1.00 95.38 97 THR A CA 1
ATOM 732 C C . THR A 1 97 ? 15.708 -1.112 -12.882 1.00 95.38 97 THR A C 1
ATOM 734 O O . THR A 1 97 ? 14.515 -1.297 -12.643 1.00 95.38 97 THR A O 1
ATOM 737 N N . TYR A 1 98 ? 16.668 -1.736 -12.198 1.00 95.12 98 TYR A N 1
ATOM 738 C CA . TYR A 1 98 ? 16.408 -2.489 -10.977 1.00 95.12 98 TYR A CA 1
ATOM 739 C C . TYR A 1 98 ? 17.480 -2.264 -9.911 1.00 95.12 98 TYR A C 1
ATOM 741 O O . TYR A 1 98 ? 18.645 -2.001 -10.213 1.00 95.12 98 TYR A O 1
ATOM 749 N N . ARG A 1 99 ? 17.093 -2.411 -8.645 1.00 94.19 99 ARG A N 1
ATOM 750 C CA . ARG A 1 99 ? 17.993 -2.362 -7.487 1.00 94.19 99 ARG A CA 1
ATOM 751 C C . ARG A 1 99 ? 17.600 -3.405 -6.450 1.00 94.19 99 ARG A C 1
ATOM 753 O O . ARG A 1 99 ? 16.426 -3.744 -6.324 1.00 94.19 99 ARG A O 1
ATOM 760 N N . ALA A 1 100 ? 18.573 -3.883 -5.683 1.00 92.50 100 ALA A N 1
ATOM 761 C CA . ALA A 1 100 ? 18.281 -4.646 -4.478 1.00 92.50 100 ALA A CA 1
ATOM 762 C C . ALA A 1 100 ? 17.834 -3.686 -3.365 1.00 92.50 100 ALA A C 1
ATOM 764 O O . ALA A 1 100 ? 18.414 -2.616 -3.179 1.00 92.50 100 ALA A O 1
ATOM 765 N N . ALA A 1 101 ? 16.802 -4.070 -2.626 1.00 88.00 101 ALA A N 1
ATOM 766 C CA . ALA A 1 101 ? 16.451 -3.477 -1.350 1.00 88.00 101 ALA A CA 1
ATOM 767 C C . ALA A 1 101 ? 17.000 -4.359 -0.227 1.00 88.00 101 ALA A C 1
ATOM 769 O O . ALA A 1 101 ? 17.032 -5.590 -0.335 1.00 88.00 101 ALA A O 1
ATOM 770 N N . GLU A 1 102 ? 17.423 -3.716 0.858 1.00 79.50 102 GLU A N 1
ATOM 771 C CA . GLU A 1 102 ? 17.894 -4.413 2.049 1.00 79.50 102 GLU A CA 1
ATOM 772 C C . GLU A 1 102 ? 16.831 -5.383 2.589 1.00 79.50 102 GLU A C 1
ATOM 774 O O . GLU A 1 102 ? 15.623 -5.252 2.354 1.00 79.50 102 GLU A O 1
ATOM 779 N N . LYS A 1 103 ? 17.293 -6.387 3.335 1.00 78.06 103 LYS A N 1
ATOM 780 C CA . LYS A 1 103 ? 16.417 -7.386 3.944 1.00 78.06 103 LYS A CA 1
ATOM 781 C C . LYS A 1 103 ? 15.395 -6.714 4.866 1.00 78.06 103 LYS A C 1
ATOM 783 O O . LYS A 1 103 ? 15.756 -5.869 5.678 1.00 78.06 103 LYS A O 1
ATOM 788 N N . ASN A 1 104 ? 14.133 -7.134 4.767 1.00 69.75 104 ASN A N 1
ATOM 789 C CA . ASN A 1 104 ? 13.006 -6.632 5.571 1.00 69.75 104 ASN A CA 1
ATOM 790 C C . ASN A 1 104 ? 12.703 -5.127 5.417 1.00 69.75 104 ASN A C 1
ATOM 792 O O . ASN A 1 104 ? 11.994 -4.564 6.247 1.00 69.75 104 ASN A O 1
ATOM 796 N N . LYS A 1 105 ? 13.218 -4.466 4.371 1.00 79.06 105 LYS A N 1
ATOM 797 C CA . LYS A 1 105 ? 13.014 -3.023 4.160 1.00 79.06 105 LYS A CA 1
ATOM 798 C C . LYS A 1 105 ? 11.664 -2.685 3.516 1.00 79.06 105 LYS A C 1
ATOM 800 O O . LYS A 1 105 ? 11.236 -1.539 3.583 1.00 79.06 105 LYS A O 1
ATOM 805 N N . ILE A 1 106 ? 11.008 -3.666 2.891 1.00 84.56 106 ILE A N 1
ATOM 806 C CA . ILE A 1 106 ? 9.697 -3.529 2.244 1.00 84.56 106 ILE A CA 1
ATOM 807 C C . ILE A 1 106 ? 8.678 -4.347 3.032 1.00 84.56 106 ILE A C 1
ATOM 809 O O . ILE A 1 106 ? 8.888 -5.538 3.268 1.00 84.56 106 ILE A O 1
ATOM 813 N N . ASN A 1 107 ? 7.576 -3.707 3.421 1.00 85.06 107 ASN A N 1
ATOM 814 C CA . ASN A 1 107 ? 6.461 -4.387 4.061 1.00 85.06 107 ASN A CA 1
ATOM 815 C C . ASN A 1 107 ? 5.482 -4.921 2.999 1.00 85.06 107 ASN A C 1
ATOM 817 O O . ASN A 1 107 ? 4.810 -4.139 2.333 1.00 85.06 107 ASN A O 1
ATOM 821 N N . TYR A 1 108 ? 5.407 -6.249 2.872 1.00 89.81 108 TYR A N 1
ATOM 822 C CA . TYR A 1 108 ? 4.487 -6.972 1.979 1.00 89.81 108 TYR A CA 1
ATOM 823 C C . TYR A 1 108 ? 3.181 -7.387 2.662 1.00 89.81 108 TYR A C 1
ATOM 825 O O . TYR A 1 108 ? 2.440 -8.207 2.125 1.00 89.81 108 TYR A O 1
ATOM 833 N N . ASP A 1 109 ? 2.901 -6.866 3.854 1.00 88.44 109 ASP A N 1
ATOM 834 C CA . ASP A 1 109 ? 1.644 -7.050 4.564 1.00 88.44 109 ASP A CA 1
ATOM 835 C C . ASP A 1 109 ? 1.285 -5.766 5.319 1.00 88.44 109 ASP A C 1
ATOM 837 O O . ASP A 1 109 ? 1.709 -5.509 6.449 1.00 88.44 109 ASP A O 1
ATOM 841 N N . LEU A 1 110 ? 0.494 -4.926 4.654 1.00 89.38 110 LEU A N 1
ATOM 842 C CA . LEU A 1 110 ? 0.168 -3.589 5.143 1.00 89.38 110 LEU A CA 1
ATOM 843 C C . LEU A 1 110 ? -0.731 -3.587 6.383 1.00 89.38 110 LEU A C 1
ATOM 845 O O . LEU A 1 110 ? -0.780 -2.573 7.076 1.00 89.38 110 LEU A O 1
ATOM 849 N N . PHE A 1 111 ? -1.469 -4.670 6.650 1.00 93.69 111 PHE A N 1
ATOM 850 C CA . PHE A 1 111 ? -2.617 -4.615 7.560 1.00 93.69 111 PHE A CA 1
ATOM 851 C C . PHE A 1 111 ? -2.601 -5.660 8.680 1.00 93.69 111 PHE A C 1
ATOM 853 O O . PHE A 1 111 ? -3.311 -5.482 9.669 1.00 93.69 111 PHE A O 1
ATOM 860 N N . SER A 1 112 ? -1.802 -6.730 8.608 1.00 91.12 112 SER A N 1
ATOM 861 C CA . SER A 1 112 ? -1.864 -7.776 9.646 1.00 91.12 112 SER A CA 1
ATOM 862 C C . SER A 1 112 ? -1.438 -7.323 11.041 1.00 91.12 112 SER A C 1
ATOM 864 O O . SER A 1 112 ? -1.922 -7.875 12.035 1.00 91.12 112 SER A O 1
ATOM 866 N N . TRP A 1 113 ? -0.595 -6.291 11.153 1.00 90.56 113 TRP A N 1
ATOM 867 C CA . TRP A 1 113 ? -0.216 -5.706 12.444 1.00 90.56 113 TRP A CA 1
ATOM 868 C C . TRP A 1 113 ? -1.439 -5.271 13.263 1.00 90.56 113 TRP A C 1
ATOM 870 O O . TRP A 1 113 ? -1.391 -5.306 14.491 1.00 90.56 113 TRP A O 1
ATOM 880 N N . ILE A 1 114 ? -2.556 -4.929 12.610 1.00 92.69 114 ILE A N 1
ATOM 881 C CA . ILE A 1 114 ? -3.773 -4.476 13.287 1.00 92.69 114 ILE A CA 1
ATOM 882 C C . ILE A 1 114 ? -4.343 -5.567 14.212 1.00 92.69 114 ILE A C 1
ATOM 884 O O . ILE A 1 114 ? -4.826 -5.274 15.307 1.00 92.69 114 ILE A O 1
ATOM 888 N N . LEU A 1 115 ? -4.272 -6.839 13.804 1.00 91.31 115 LEU A N 1
ATOM 889 C CA . LEU A 1 115 ? -4.732 -7.956 14.637 1.00 91.31 115 LEU A CA 1
ATOM 890 C C . LEU A 1 115 ? -3.639 -8.460 15.575 1.00 91.31 115 LEU A C 1
ATOM 892 O O . LEU A 1 115 ? -3.946 -8.933 16.669 1.00 91.31 115 LEU A O 1
ATOM 896 N N . ASN A 1 116 ? -2.374 -8.347 15.175 1.00 88.69 116 ASN A N 1
ATOM 897 C CA . ASN A 1 116 ? -1.257 -8.994 15.862 1.00 88.69 116 ASN A CA 1
ATOM 898 C C . ASN A 1 116 ? -0.602 -8.127 16.945 1.00 88.69 116 ASN A C 1
ATOM 900 O O . ASN A 1 116 ? 0.088 -8.653 17.816 1.00 88.69 116 ASN A O 1
ATOM 904 N N . GLU A 1 117 ? -0.831 -6.815 16.929 1.00 88.75 117 GLU A N 1
ATOM 905 C CA . GLU A 1 117 ? -0.147 -5.867 17.806 1.00 88.75 117 GLU A CA 1
ATOM 906 C C . GLU A 1 117 ? -1.115 -5.017 18.637 1.00 88.75 117 GLU A C 1
ATOM 908 O O . GLU A 1 117 ? -2.341 -5.140 18.565 1.00 88.75 117 GLU A O 1
ATOM 913 N N . LYS A 1 118 ? -0.552 -4.144 19.481 1.00 86.25 118 LYS A N 1
ATOM 914 C CA . LYS A 1 118 ? -1.331 -3.144 20.210 1.00 86.25 118 LYS A CA 1
ATOM 915 C C . LYS A 1 118 ? -1.754 -2.039 19.245 1.00 86.25 118 LYS A C 1
ATOM 917 O O . LYS A 1 118 ? -0.901 -1.348 18.704 1.00 86.25 118 LYS A O 1
ATOM 922 N N . VAL A 1 119 ? -3.058 -1.819 19.111 1.00 87.69 119 VAL A N 1
ATOM 923 C CA . VAL A 1 119 ? -3.638 -0.802 18.223 1.00 87.69 119 VAL A CA 1
ATOM 924 C C . VAL A 1 119 ? -4.434 0.213 19.029 1.00 87.69 119 VAL A C 1
ATOM 926 O O . VAL A 1 119 ? -5.153 -0.151 19.959 1.00 87.69 119 VAL A O 1
ATOM 929 N N . TYR A 1 120 ? -4.318 1.489 18.666 1.00 88.12 120 TYR A N 1
ATOM 930 C CA . TYR A 1 120 ? -5.230 2.532 19.129 1.00 88.12 120 TYR A CA 1
ATOM 931 C C . TYR A 1 120 ? -6.385 2.673 18.141 1.00 88.12 120 TYR A C 1
ATOM 933 O O . TYR A 1 120 ? -6.155 2.926 16.960 1.00 88.12 120 TYR A O 1
ATOM 941 N N . PHE A 1 121 ? -7.608 2.526 18.640 1.00 87.94 121 PHE A N 1
ATOM 942 C CA . PHE A 1 121 ? -8.842 2.634 17.870 1.00 87.94 121 PHE A CA 1
ATOM 943 C C . PHE A 1 121 ? -9.552 3.953 18.191 1.00 87.94 121 PHE A C 1
ATOM 945 O O . PHE A 1 121 ? -9.720 4.292 19.364 1.00 87.94 121 PHE A O 1
ATOM 952 N N . ILE A 1 122 ? -9.955 4.699 17.161 1.00 89.44 122 ILE A N 1
ATOM 953 C CA . ILE A 1 122 ? -10.736 5.933 17.295 1.00 89.44 122 ILE A CA 1
ATOM 954 C C . ILE A 1 122 ? -11.904 5.866 16.296 1.00 89.44 122 ILE A C 1
ATOM 956 O O . ILE A 1 122 ? -11.673 6.061 15.098 1.00 89.44 122 ILE A O 1
ATOM 960 N N . PRO A 1 123 ? -13.136 5.586 16.756 1.00 88.25 123 PRO A N 1
ATOM 961 C CA . PRO A 1 123 ? -14.298 5.518 15.877 1.00 88.25 123 PRO A CA 1
ATOM 962 C C . PRO A 1 123 ? -14.609 6.904 15.305 1.00 88.25 123 PRO A C 1
ATOM 964 O O . PRO A 1 123 ? -14.533 7.891 16.040 1.00 88.25 123 PRO A O 1
ATOM 967 N N . ALA A 1 124 ? -14.936 6.976 14.011 1.00 89.69 124 ALA A N 1
ATOM 968 C CA . ALA A 1 124 ? -15.131 8.228 13.265 1.00 89.69 124 ALA A CA 1
ATOM 969 C C . ALA A 1 124 ? -13.997 9.253 13.489 1.00 89.69 124 ALA A C 1
ATOM 971 O O . ALA A 1 124 ? -14.225 10.460 13.547 1.00 89.69 124 ALA A O 1
ATOM 972 N N . GLY A 1 125 ? -12.771 8.769 13.708 1.00 89.56 125 GLY A N 1
ATOM 973 C CA . GLY A 1 125 ? -11.640 9.609 14.092 1.00 89.56 125 GLY A CA 1
ATOM 974 C C . GLY A 1 125 ? -10.984 10.345 12.925 1.00 89.56 125 GLY A C 1
ATOM 975 O O . GLY A 1 125 ? -10.131 11.200 13.166 1.00 89.56 125 GLY A O 1
ATOM 976 N N . GLY A 1 126 ? -11.321 9.981 11.687 1.00 91.88 126 GLY A N 1
ATOM 977 C CA . GLY A 1 126 ? -10.759 10.553 10.471 1.00 91.88 126 GLY A CA 1
ATOM 978 C C . GLY A 1 126 ? -11.773 10.586 9.336 1.00 91.88 126 GLY A C 1
ATOM 979 O O . GLY A 1 126 ? -12.929 10.206 9.511 1.00 91.88 126 GLY A O 1
ATOM 980 N N . GLU A 1 127 ? -11.310 11.036 8.175 1.00 93.62 127 GLU A N 1
ATOM 981 C CA . GLU A 1 127 ? -12.122 11.183 6.969 1.00 93.62 127 GLU A CA 1
ATOM 982 C C . GLU A 1 127 ? -11.396 10.592 5.753 1.00 93.62 127 GLU A C 1
ATOM 984 O O . GLU A 1 127 ? -10.158 10.623 5.668 1.00 93.62 127 GLU A O 1
ATOM 989 N N . ASP A 1 128 ? -12.170 10.030 4.827 1.00 90.44 128 ASP A N 1
ATOM 990 C CA . ASP A 1 128 ? -11.679 9.555 3.537 1.00 90.44 128 ASP A CA 1
ATOM 991 C C . ASP A 1 128 ? -11.398 10.715 2.559 1.00 90.44 128 ASP A C 1
ATOM 993 O O . ASP A 1 128 ? -11.436 11.892 2.917 1.00 90.44 128 ASP A O 1
ATOM 997 N N . TYR A 1 129 ? -11.080 10.392 1.302 1.00 88.75 129 TYR A N 1
ATOM 998 C CA . TYR A 1 129 ? -10.795 11.407 0.282 1.00 88.75 129 TYR A CA 1
ATOM 999 C C . TYR A 1 129 ? -12.004 12.309 -0.045 1.00 88.75 129 TYR A C 1
ATOM 1001 O O . TYR A 1 129 ? -11.826 13.434 -0.504 1.00 88.75 129 TYR A O 1
ATOM 1009 N N . GLN A 1 130 ? -13.227 11.822 0.174 1.00 89.81 130 GLN A N 1
ATOM 1010 C CA . GLN A 1 130 ? -14.479 12.529 -0.107 1.00 89.81 130 GLN A CA 1
ATOM 1011 C C . GLN A 1 130 ? -15.054 13.233 1.135 1.00 89.81 130 GLN A C 1
ATOM 1013 O O . GLN A 1 130 ? -16.088 13.890 1.031 1.00 89.81 130 GLN A O 1
ATOM 1018 N N . GLY A 1 131 ? -14.380 13.139 2.287 1.00 90.56 131 GLY A N 1
ATOM 1019 C CA . GLY A 1 131 ? -14.824 13.727 3.550 1.00 90.56 131 GLY A CA 1
ATOM 1020 C C . GLY A 1 131 ? -15.802 12.848 4.335 1.00 90.56 131 GLY A C 1
ATOM 1021 O O . GLY A 1 131 ? -16.418 13.328 5.286 1.00 90.56 131 GLY A O 1
ATOM 1022 N N . TYR A 1 132 ? -15.985 11.577 3.963 1.00 91.25 132 TYR A N 1
ATOM 1023 C CA . TYR A 1 132 ? -16.815 10.665 4.747 1.00 91.25 132 TYR A CA 1
ATOM 1024 C C . TYR A 1 132 ? -16.059 10.161 5.978 1.00 91.25 132 TYR A C 1
ATOM 1026 O O . TYR A 1 132 ? -14.870 9.844 5.875 1.00 91.25 132 TYR A O 1
ATOM 1034 N N . PRO A 1 133 ? -16.731 10.046 7.138 1.00 93.44 133 PRO A N 1
ATOM 1035 C CA . PRO A 1 133 ? -16.092 9.588 8.361 1.00 93.44 133 PRO A CA 1
ATOM 1036 C C . PRO A 1 133 ? -15.591 8.149 8.217 1.00 93.44 133 PRO A C 1
ATOM 1038 O O . PRO A 1 133 ? -16.249 7.290 7.627 1.00 93.44 133 PRO A O 1
ATOM 1041 N N . CYS A 1 134 ? -14.430 7.879 8.802 1.00 95.19 134 CYS A N 1
ATOM 1042 C CA . CYS A 1 134 ? -13.812 6.562 8.838 1.00 95.19 134 CYS A CA 1
ATOM 1043 C C . CYS A 1 134 ? -13.191 6.289 10.218 1.00 95.19 134 CYS A C 1
ATOM 1045 O O . CYS A 1 134 ? -12.836 7.204 10.974 1.00 95.19 134 CYS A O 1
ATOM 1047 N N . ASP A 1 135 ? -13.094 5.011 10.575 1.00 94.12 135 ASP A N 1
ATOM 1048 C CA . ASP A 1 135 ? -12.532 4.586 11.855 1.00 94.12 135 ASP A CA 1
ATOM 1049 C C . ASP A 1 135 ? -11.008 4.529 11.754 1.00 94.12 135 ASP A C 1
ATOM 1051 O O . ASP A 1 135 ? -10.463 3.900 10.847 1.00 94.12 135 ASP A O 1
ATOM 1055 N N . LEU A 1 136 ? -10.306 5.172 12.693 1.00 94.19 136 LEU A N 1
ATOM 1056 C CA . LEU A 1 136 ? -8.845 5.211 12.697 1.00 94.19 136 LEU A CA 1
ATOM 1057 C C . LEU A 1 136 ? -8.252 4.104 13.552 1.00 94.19 136 LEU A C 1
ATOM 1059 O O . LEU A 1 136 ? -8.534 4.003 14.749 1.00 94.19 136 LEU A O 1
ATOM 1063 N N . TRP A 1 137 ? -7.336 3.355 12.954 1.00 93.94 137 TRP A N 1
ATOM 1064 C CA . TRP A 1 137 ? -6.520 2.335 13.593 1.00 93.94 137 TRP A CA 1
ATOM 1065 C C . TRP A 1 137 ? -5.062 2.768 13.525 1.00 93.94 137 TRP A C 1
ATOM 1067 O O . TRP A 1 137 ? -4.507 2.955 12.443 1.00 93.94 137 TRP A O 1
ATOM 1077 N N . LYS A 1 138 ? -4.436 2.971 14.684 1.00 92.12 138 LYS A N 1
ATOM 1078 C CA . LYS A 1 138 ? -3.082 3.530 14.770 1.00 92.12 138 LYS A CA 1
ATOM 1079 C C . LYS A 1 138 ? -2.128 2.570 15.454 1.00 92.12 138 LYS A C 1
ATOM 1081 O O . LYS A 1 138 ? -2.386 2.129 16.580 1.00 92.12 138 LYS A O 1
ATOM 1086 N N . ARG A 1 139 ? -0.996 2.317 14.803 1.00 90.88 139 ARG A N 1
ATOM 1087 C CA . ARG A 1 139 ? 0.120 1.548 15.344 1.00 90.88 139 ARG A CA 1
ATOM 1088 C C . ARG A 1 139 ? 1.004 2.469 16.185 1.00 90.88 139 ARG A C 1
ATOM 1090 O O . ARG A 1 139 ? 1.581 3.418 15.644 1.00 90.88 139 ARG A O 1
ATOM 1097 N N . PRO A 1 140 ? 1.092 2.266 17.507 1.00 85.00 140 PRO A N 1
ATOM 1098 C CA . PRO A 1 140 ? 1.898 3.121 18.356 1.00 85.00 140 PRO A CA 1
ATOM 1099 C C . PRO A 1 140 ? 3.379 2.922 18.098 1.00 85.00 140 PRO A C 1
ATOM 1101 O O . PRO A 1 140 ? 3.850 1.811 17.865 1.00 85.00 140 PRO A O 1
ATOM 1104 N N . ASN A 1 141 ? 4.123 4.010 18.228 1.00 82.81 141 ASN A N 1
ATOM 1105 C CA . ASN A 1 141 ? 5.567 3.940 18.217 1.00 82.81 141 ASN A CA 1
ATOM 1106 C C . ASN A 1 141 ? 6.079 3.474 19.584 1.00 82.81 141 ASN A C 1
ATOM 1108 O O . ASN A 1 141 ? 5.969 4.192 20.577 1.00 82.81 141 ASN A O 1
ATOM 1112 N N . THR A 1 142 ? 6.637 2.268 19.645 1.00 76.00 142 THR A N 1
ATOM 1113 C CA . THR A 1 142 ? 7.192 1.687 20.878 1.00 76.00 142 THR A CA 1
ATOM 1114 C C . THR A 1 142 ? 8.706 1.869 20.997 1.00 76.00 142 THR A C 1
ATOM 1116 O O . THR A 1 142 ? 9.291 1.436 21.986 1.00 76.00 142 THR A O 1
ATOM 1119 N N . SER A 1 143 ? 9.353 2.540 20.034 1.00 70.38 143 SER A N 1
ATOM 1120 C CA . SER A 1 143 ? 10.820 2.651 19.968 1.00 70.38 143 SER A CA 1
ATOM 1121 C C . SER A 1 143 ? 11.451 3.492 21.085 1.00 70.38 143 SER A C 1
ATOM 1123 O O . SER A 1 143 ? 12.668 3.454 21.249 1.00 70.38 143 SER A O 1
ATOM 1125 N N . GLY A 1 144 ? 10.658 4.267 21.837 1.00 61.06 144 GLY A N 1
ATOM 1126 C CA . GLY A 1 144 ? 11.129 5.088 22.961 1.00 61.06 144 GLY A CA 1
ATOM 1127 C C . GLY A 1 144 ? 12.104 6.210 22.580 1.00 61.06 144 GLY A C 1
ATOM 1128 O O . GLY A 1 144 ? 12.623 6.889 23.463 1.00 61.06 144 GLY A O 1
ATOM 1129 N N . LYS A 1 145 ? 12.368 6.419 21.283 1.00 62.75 145 LYS A N 1
ATOM 1130 C CA . LYS A 1 145 ? 13.304 7.434 20.793 1.00 62.75 145 LYS A CA 1
ATOM 1131 C C . LYS A 1 145 ? 12.673 8.834 20.884 1.00 62.75 145 LYS A C 1
ATOM 1133 O O . LYS A 1 145 ? 11.563 9.025 20.381 1.00 62.75 145 LYS A O 1
ATOM 1138 N N . PRO A 1 146 ? 13.357 9.829 21.477 1.00 46.62 146 PRO A N 1
ATOM 1139 C CA . PRO A 1 146 ? 12.895 11.216 21.469 1.00 46.62 146 PRO A CA 1
ATOM 1140 C C . PRO A 1 146 ? 12.674 11.717 20.035 1.00 46.62 146 PRO A C 1
ATOM 1142 O O . PRO A 1 146 ? 13.522 11.504 19.172 1.00 46.62 146 PRO A O 1
ATOM 1145 N N . GLY A 1 147 ? 11.533 12.360 19.772 1.00 55.25 147 GLY A N 1
ATOM 1146 C CA . GLY A 1 147 ? 11.172 12.868 18.440 1.00 55.25 147 GLY A CA 1
ATOM 1147 C C . GLY A 1 147 ? 10.599 11.822 17.477 1.00 55.25 147 GLY A C 1
ATOM 1148 O O . GLY A 1 147 ? 10.100 12.187 16.417 1.00 55.25 147 GLY A O 1
ATOM 1149 N N . ALA A 1 148 ? 10.597 10.538 17.846 1.00 57.75 148 ALA A N 1
ATOM 1150 C CA . ALA A 1 148 ? 9.879 9.530 17.087 1.00 57.75 148 ALA A CA 1
ATOM 1151 C C . ALA A 1 148 ? 8.376 9.783 17.286 1.00 57.75 148 ALA A C 1
ATOM 1153 O O . ALA A 1 148 ? 7.884 9.773 18.416 1.00 57.75 148 ALA A O 1
ATOM 1154 N N . GLY A 1 149 ? 7.664 10.111 16.204 1.00 65.94 149 GLY A N 1
ATOM 1155 C CA . GLY A 1 149 ? 6.244 10.464 16.248 1.00 65.94 149 GLY A CA 1
ATOM 1156 C C . GLY A 1 149 ? 5.408 9.449 17.037 1.00 65.94 149 GLY A C 1
ATOM 1157 O O . GLY A 1 149 ? 5.782 8.285 17.176 1.00 65.94 149 GLY A O 1
ATOM 1158 N N . LYS A 1 150 ? 4.259 9.886 17.568 1.00 76.69 150 LYS A N 1
ATOM 1159 C CA . LYS A 1 150 ? 3.414 9.079 18.473 1.00 76.69 150 LYS A CA 1
ATOM 1160 C C . LYS A 1 150 ? 2.937 7.755 17.851 1.00 76.69 150 LYS A C 1
ATOM 1162 O O . LYS A 1 150 ? 2.694 6.785 18.571 1.00 76.69 150 LYS A O 1
ATOM 1167 N N . PHE A 1 151 ? 2.810 7.716 16.530 1.00 81.56 151 PHE A N 1
ATOM 1168 C CA . PHE A 1 151 ? 2.366 6.564 15.756 1.00 81.56 151 PHE A CA 1
ATOM 1169 C C . PHE A 1 151 ? 3.325 6.351 14.582 1.00 81.56 151 PHE A C 1
ATOM 1171 O O . PHE A 1 151 ? 3.932 7.316 14.122 1.00 81.56 151 PHE A O 1
ATOM 1178 N N . ILE A 1 152 ? 3.485 5.101 14.146 1.00 86.06 152 ILE A N 1
ATOM 1179 C CA . ILE A 1 152 ? 4.318 4.748 12.980 1.00 86.06 152 ILE A CA 1
ATOM 1180 C C . ILE A 1 152 ? 3.478 4.500 11.726 1.00 86.06 152 ILE A C 1
ATOM 1182 O O . ILE A 1 152 ? 3.901 4.843 10.625 1.00 86.06 152 ILE A O 1
ATOM 1186 N N . GLU A 1 153 ? 2.274 3.958 11.903 1.00 90.88 153 GLU A N 1
ATOM 1187 C CA . GLU A 1 153 ? 1.334 3.654 10.826 1.00 90.88 153 GLU A CA 1
ATOM 1188 C C . GLU A 1 153 ? -0.083 4.015 11.284 1.00 90.88 153 GLU A C 1
ATOM 1190 O O . GLU A 1 153 ? -0.457 3.803 12.444 1.00 90.88 153 GLU A O 1
ATOM 1195 N N . THR A 1 154 ? -0.873 4.584 10.379 1.00 93.38 154 THR A N 1
ATOM 1196 C CA . THR A 1 154 ? -2.299 4.858 10.583 1.00 93.38 154 THR A CA 1
ATOM 1197 C C . THR A 1 154 ? -3.084 4.319 9.400 1.00 93.38 154 THR A C 1
ATOM 1199 O O . THR A 1 154 ? -2.762 4.605 8.253 1.00 93.38 154 THR A O 1
ATOM 1202 N N . VAL A 1 155 ? -4.142 3.565 9.673 1.00 95.75 155 VAL A N 1
ATOM 1203 C CA . VAL A 1 155 ? -5.111 3.120 8.672 1.00 95.75 155 VAL A CA 1
ATOM 1204 C C . VAL A 1 155 ? -6.458 3.716 9.041 1.00 95.75 155 VAL A C 1
ATOM 1206 O O . VAL A 1 155 ? -6.846 3.685 10.208 1.00 95.75 155 VAL A O 1
ATOM 1209 N N . CYS A 1 156 ? -7.163 4.262 8.059 1.00 95.81 156 CYS A N 1
ATOM 1210 C CA . CYS A 1 156 ? -8.576 4.577 8.200 1.00 95.81 156 CYS A CA 1
ATOM 1211 C C . CYS A 1 156 ? -9.387 3.573 7.404 1.00 95.81 156 CYS A C 1
ATOM 1213 O O . CYS A 1 156 ? -9.059 3.328 6.242 1.00 95.81 156 CYS A O 1
ATOM 1215 N N . VAL A 1 157 ? -10.426 3.004 8.005 1.00 95.81 157 VAL A N 1
ATOM 1216 C CA . VAL A 1 157 ? -11.313 2.035 7.349 1.00 95.81 157 VAL A CA 1
ATOM 1217 C C . VAL A 1 157 ? -12.746 2.538 7.311 1.00 95.81 157 VAL A C 1
ATOM 1219 O O . VAL A 1 157 ? -13.175 3.301 8.179 1.00 95.81 157 VAL A O 1
ATOM 1222 N N . SER A 1 158 ? -13.493 2.101 6.302 1.00 92.75 158 SER A N 1
ATOM 1223 C CA . SER A 1 158 ? -14.912 2.421 6.184 1.00 92.75 158 SER A CA 1
ATOM 1224 C C . SER A 1 158 ? -15.685 1.947 7.418 1.00 92.75 158 SER A C 1
ATOM 1226 O O . SER A 1 158 ? -15.513 0.820 7.879 1.00 92.75 158 SER A O 1
ATOM 1228 N N . GLN A 1 159 ? -16.584 2.793 7.926 1.00 88.62 159 GLN A N 1
ATOM 1229 C CA . GLN A 1 159 ? -17.475 2.427 9.036 1.00 88.62 159 GLN A CA 1
ATOM 1230 C C . GLN A 1 159 ? -18.529 1.390 8.626 1.00 88.62 159 GLN A C 1
ATOM 1232 O O . GLN A 1 159 ? -19.100 0.707 9.473 1.00 88.62 159 GLN A O 1
ATOM 1237 N N . TRP A 1 160 ? -18.799 1.281 7.322 1.00 88.44 160 TRP A N 1
ATOM 1238 C CA . TRP A 1 160 ? -19.756 0.327 6.761 1.00 88.44 160 TRP A CA 1
ATOM 1239 C C . TRP A 1 160 ? -19.137 -1.052 6.550 1.00 88.44 160 TRP A C 1
ATOM 1241 O O . TRP A 1 160 ? -19.819 -2.063 6.700 1.00 88.44 160 TRP A O 1
ATOM 1251 N N . ASP A 1 161 ? -17.851 -1.080 6.200 1.00 91.88 161 ASP A N 1
ATOM 1252 C CA . ASP A 1 161 ? -17.083 -2.301 6.000 1.00 91.88 161 ASP A CA 1
ATOM 1253 C C . ASP A 1 161 ? -15.626 -2.084 6.453 1.00 91.88 161 ASP A C 1
ATOM 1255 O O . ASP A 1 161 ? -14.821 -1.519 5.705 1.00 91.88 161 ASP A O 1
ATOM 1259 N N . PRO A 1 162 ? -15.247 -2.554 7.655 1.00 91.44 162 PRO A N 1
ATOM 1260 C CA . PRO A 1 162 ? -13.891 -2.397 8.183 1.00 91.44 162 PRO A CA 1
ATOM 1261 C C . PRO A 1 162 ? -12.827 -3.205 7.414 1.00 91.44 162 PRO A C 1
ATOM 1263 O O . PRO A 1 162 ? -11.639 -3.097 7.717 1.00 91.44 162 PRO A O 1
ATOM 1266 N N . THR A 1 163 ? -13.217 -4.014 6.421 1.00 94.81 163 THR A N 1
ATOM 1267 C CA . THR A 1 163 ? -12.287 -4.676 5.491 1.00 94.81 163 THR A CA 1
ATOM 1268 C C . THR A 1 163 ? -11.928 -3.804 4.282 1.00 94.81 163 THR A C 1
ATOM 1270 O O . THR A 1 163 ? -11.061 -4.173 3.487 1.00 94.81 163 THR A O 1
ATOM 1273 N N . VAL A 1 164 ? -12.540 -2.623 4.156 1.00 95.25 164 VAL A N 1
ATOM 1274 C CA . VAL A 1 164 ? -12.263 -1.653 3.094 1.00 95.25 164 VAL A CA 1
ATOM 1275 C C . VAL A 1 164 ? -11.479 -0.471 3.678 1.00 95.25 164 VAL A C 1
ATOM 1277 O O . VAL A 1 164 ? -12.037 0.327 4.441 1.00 95.25 164 VAL A O 1
ATOM 1280 N N . PRO A 1 165 ? -10.185 -0.323 3.342 1.00 96.94 165 PRO A N 1
ATOM 1281 C CA . PRO A 1 165 ? -9.397 0.813 3.783 1.00 96.94 165 PRO A CA 1
ATOM 1282 C C . PRO A 1 165 ? -9.785 2.053 2.972 1.00 96.94 165 PRO A C 1
ATOM 1284 O O . PRO A 1 165 ? -9.888 1.998 1.753 1.00 96.94 165 PRO A O 1
ATOM 1287 N N . ALA A 1 166 ? -9.958 3.180 3.653 1.00 96.38 166 ALA A N 1
ATOM 1288 C CA . ALA A 1 166 ? -10.102 4.498 3.047 1.00 96.38 166 ALA A CA 1
ATOM 1289 C C . ALA A 1 166 ? -8.728 5.128 2.773 1.00 96.38 166 ALA A C 1
ATOM 1291 O O . ALA A 1 166 ? -8.474 5.656 1.691 1.00 96.38 166 ALA A O 1
ATOM 1292 N N . PHE A 1 167 ? -7.808 5.038 3.739 1.00 96.44 167 PHE A N 1
ATOM 1293 C CA . PHE A 1 167 ? -6.417 5.431 3.535 1.00 96.44 167 PHE A CA 1
ATOM 1294 C C . PHE A 1 167 ? -5.450 4.671 4.442 1.00 96.44 167 PHE A C 1
ATOM 1296 O O . PHE A 1 167 ? -5.825 4.151 5.492 1.00 96.44 167 PHE A O 1
ATOM 1303 N N . HIS A 1 168 ? -4.182 4.672 4.047 1.00 95.56 168 HIS A N 1
ATOM 1304 C CA . HIS A 1 168 ? -3.043 4.225 4.837 1.00 95.56 168 HIS A CA 1
ATOM 1305 C C . HIS A 1 168 ? -1.970 5.316 4.858 1.00 95.56 168 HIS A C 1
ATOM 1307 O O . HIS A 1 168 ? -1.630 5.876 3.819 1.00 95.56 168 HIS A O 1
ATOM 1313 N N . GLU A 1 169 ? -1.435 5.620 6.032 1.00 92.38 169 GLU A N 1
ATOM 1314 C CA . GLU A 1 169 ? -0.414 6.637 6.252 1.00 92.38 169 GLU A CA 1
ATOM 1315 C C . GLU A 1 169 ? 0.786 6.030 6.980 1.00 92.38 169 GLU A C 1
ATOM 1317 O O . GLU A 1 169 ? 0.627 5.418 8.040 1.00 92.38 169 GLU A O 1
ATOM 1322 N N . GLN A 1 170 ? 1.981 6.234 6.423 1.00 86.12 170 GLN A N 1
ATOM 1323 C CA . GLN A 1 170 ? 3.247 5.839 7.041 1.00 86.12 170 GLN A CA 1
ATOM 1324 C C . GLN A 1 170 ? 3.988 7.082 7.529 1.00 86.12 170 GLN A C 1
ATOM 1326 O O . GLN A 1 170 ? 4.411 7.922 6.730 1.00 86.12 170 GLN A O 1
ATOM 1331 N N . SER A 1 171 ? 4.172 7.192 8.844 1.00 81.56 171 SER A N 1
ATOM 1332 C CA . SER A 1 171 ? 4.718 8.401 9.468 1.00 81.56 171 SER A CA 1
ATOM 1333 C C . SER A 1 171 ? 6.206 8.622 9.183 1.00 81.56 171 SER A C 1
ATOM 1335 O O . SER A 1 171 ? 6.657 9.759 9.215 1.00 81.56 171 SER A O 1
ATOM 1337 N N . GLU A 1 172 ? 6.975 7.570 8.881 1.00 77.75 172 GLU A N 1
ATOM 1338 C CA . GLU A 1 172 ? 8.394 7.703 8.503 1.00 77.75 172 GLU A CA 1
ATOM 1339 C C . GLU A 1 172 ? 8.566 8.463 7.180 1.00 77.75 172 GLU A C 1
ATOM 1341 O O . GLU A 1 172 ? 9.466 9.290 7.046 1.00 77.75 172 GLU A O 1
ATOM 1346 N N . TRP A 1 173 ? 7.670 8.215 6.224 1.00 74.50 173 TRP A N 1
ATOM 1347 C CA . TRP A 1 173 ? 7.750 8.777 4.875 1.00 74.50 173 TRP A CA 1
ATOM 1348 C C . TRP A 1 173 ? 6.853 9.996 4.680 1.00 74.50 173 TRP A C 1
ATOM 1350 O O . TRP A 1 173 ? 6.953 10.658 3.653 1.00 74.50 173 TRP A O 1
ATOM 1360 N N . ASN A 1 174 ? 5.984 10.304 5.650 1.00 83.00 174 ASN A N 1
ATOM 1361 C CA . ASN A 1 174 ? 4.956 11.341 5.539 1.00 83.00 174 ASN A CA 1
ATOM 1362 C C . ASN A 1 174 ? 4.048 11.160 4.307 1.00 83.00 174 ASN A C 1
ATOM 1364 O O . ASN A 1 174 ? 3.546 12.134 3.748 1.00 83.00 174 ASN A O 1
ATOM 1368 N N . ILE A 1 175 ? 3.841 9.909 3.878 1.00 88.50 175 ILE A N 1
ATOM 1369 C CA . ILE A 1 175 ? 3.016 9.561 2.718 1.00 88.50 175 ILE A CA 1
ATOM 1370 C C . ILE A 1 175 ? 1.665 9.057 3.206 1.00 88.50 175 ILE A C 1
ATOM 1372 O O . ILE A 1 175 ? 1.587 8.075 3.951 1.00 88.50 175 ILE A O 1
ATOM 1376 N N . LYS A 1 176 ? 0.598 9.683 2.707 1.00 93.12 176 LYS A N 1
ATOM 1377 C CA . LYS A 1 176 ? -0.782 9.230 2.855 1.00 93.12 176 LYS A CA 1
ATOM 1378 C C . LYS A 1 176 ? -1.280 8.674 1.525 1.00 93.12 176 LYS A C 1
ATOM 1380 O O . LYS A 1 176 ? -1.322 9.382 0.525 1.00 93.12 176 LYS A O 1
ATOM 1385 N N . THR A 1 177 ? -1.659 7.401 1.521 1.00 95.31 177 THR A N 1
ATOM 1386 C CA . THR A 1 177 ? -2.225 6.672 0.379 1.00 95.31 177 THR A CA 1
ATOM 1387 C C . THR A 1 177 ? -3.721 6.511 0.579 1.00 95.31 177 THR A C 1
ATOM 1389 O O . THR A 1 177 ? -4.142 5.747 1.441 1.00 95.31 177 THR A O 1
ATOM 1392 N N . PHE A 1 178 ? -4.525 7.207 -0.212 1.00 96.44 178 PHE A N 1
ATOM 1393 C CA . PHE A 1 178 ? -5.968 7.012 -0.285 1.00 96.44 178 PHE A CA 1
ATOM 1394 C C . PHE A 1 178 ? -6.294 5.863 -1.240 1.00 96.44 178 PHE A C 1
ATOM 1396 O O . PHE A 1 178 ? -5.721 5.785 -2.328 1.00 96.44 178 PHE A O 1
ATOM 1403 N N . PHE A 1 179 ? -7.228 4.998 -0.852 1.00 96.88 179 PHE A N 1
ATOM 1404 C CA . PHE A 1 179 ? -7.737 3.913 -1.687 1.00 96.88 179 PHE A CA 1
ATOM 1405 C C . PHE A 1 179 ? -9.106 4.318 -2.238 1.00 96.88 179 PHE A C 1
ATOM 1407 O O . PHE A 1 179 ? -10.077 4.429 -1.498 1.00 96.88 179 PHE A O 1
ATOM 1414 N N . LEU A 1 180 ? -9.177 4.566 -3.544 1.00 94.88 180 LEU A N 1
ATOM 1415 C CA . LEU A 1 180 ? -10.381 5.063 -4.217 1.00 94.88 180 LEU A CA 1
ATOM 1416 C C . LEU A 1 180 ? -11.293 3.924 -4.691 1.00 94.88 180 LEU A C 1
ATOM 1418 O O . LEU A 1 180 ? -12.512 4.051 -4.676 1.00 94.88 180 LEU A O 1
ATOM 1422 N N . ALA A 1 181 ? -10.699 2.803 -5.106 1.00 95.00 181 ALA A N 1
ATOM 1423 C CA . ALA A 1 181 ? -11.422 1.608 -5.532 1.00 95.00 181 ALA A CA 1
ATOM 1424 C C . ALA A 1 181 ? -10.664 0.363 -5.072 1.00 95.00 181 ALA A C 1
ATOM 1426 O O . ALA A 1 181 ? -9.822 -0.149 -5.803 1.00 95.00 181 ALA A O 1
ATOM 1427 N N . PHE A 1 182 ? -10.923 -0.089 -3.845 1.00 96.88 182 PHE A N 1
ATOM 1428 C CA . PHE A 1 182 ? -10.246 -1.235 -3.239 1.00 96.88 182 PHE A CA 1
ATOM 1429 C C . PHE A 1 182 ? -10.984 -2.543 -3.542 1.00 96.88 182 PHE A C 1
ATOM 1431 O O . PHE A 1 182 ? -12.186 -2.657 -3.300 1.00 96.88 182 PHE A O 1
ATOM 1438 N N . LYS A 1 183 ? -10.261 -3.550 -4.040 1.00 97.12 183 LYS A N 1
ATOM 1439 C CA . LYS A 1 183 ? -10.815 -4.873 -4.326 1.00 97.12 183 LYS A CA 1
ATOM 1440 C C . LYS A 1 183 ? -9.894 -5.980 -3.805 1.00 97.12 183 LYS A C 1
ATOM 1442 O O . LYS A 1 183 ? -8.797 -6.153 -4.343 1.00 97.12 183 LYS A O 1
ATOM 1447 N N . PRO A 1 184 ? -10.346 -6.787 -2.831 1.00 96.75 184 PRO A N 1
ATOM 1448 C CA . PRO A 1 184 ? -9.661 -8.018 -2.461 1.00 96.75 184 PRO A CA 1
ATOM 1449 C C . PRO A 1 184 ? -9.536 -8.941 -3.675 1.00 96.75 184 PRO A C 1
ATOM 1451 O O . PRO A 1 184 ? -10.510 -9.167 -4.397 1.00 96.75 184 PRO A O 1
ATOM 1454 N N . THR A 1 185 ? -8.345 -9.473 -3.924 1.00 96.12 185 THR A N 1
ATOM 1455 C CA . THR A 1 185 ? -8.120 -10.411 -5.029 1.00 96.12 185 THR A CA 1
ATOM 1456 C C . THR A 1 185 ? -6.891 -11.259 -4.762 1.00 96.12 185 THR A C 1
ATOM 1458 O O . THR A 1 185 ? -5.944 -10.810 -4.132 1.00 96.12 185 THR A O 1
ATOM 1461 N N . THR A 1 186 ? -6.905 -12.485 -5.272 1.00 94.19 186 THR A N 1
ATOM 1462 C CA . THR A 1 186 ? -5.740 -13.377 -5.336 1.00 94.19 186 THR A CA 1
ATOM 1463 C C . THR A 1 186 ? -5.292 -13.631 -6.779 1.00 94.19 186 THR A C 1
ATOM 1465 O O . THR A 1 186 ? -4.296 -14.318 -6.998 1.00 94.19 186 THR A O 1
ATOM 1468 N N . SER A 1 187 ? -6.013 -13.075 -7.761 1.00 94.50 187 SER A N 1
ATOM 1469 C CA . SER A 1 187 ? -5.694 -13.148 -9.187 1.00 94.50 187 SER A CA 1
ATOM 1470 C C . SER A 1 187 ? -5.213 -11.790 -9.679 1.00 94.50 187 SER A C 1
ATOM 1472 O O . SER A 1 187 ? -5.901 -10.783 -9.497 1.00 94.50 187 SER A O 1
ATOM 1474 N N . PHE A 1 188 ? -4.038 -11.784 -10.302 1.00 93.38 188 PHE A N 1
ATOM 1475 C CA . PHE A 1 188 ? -3.318 -10.573 -10.698 1.00 93.38 188 PHE A CA 1
ATOM 1476 C C . PHE A 1 188 ? -2.849 -10.602 -12.154 1.00 93.38 188 PHE A C 1
ATOM 1478 O O . PHE A 1 188 ? -2.109 -9.714 -12.564 1.00 93.38 188 PHE A O 1
ATOM 1485 N N . ASP A 1 189 ? -3.246 -11.611 -12.932 1.00 90.06 189 ASP A N 1
ATOM 1486 C CA . ASP A 1 189 ? -2.766 -11.840 -14.297 1.00 90.06 189 ASP A CA 1
ATOM 1487 C C . ASP A 1 189 ? -1.236 -11.641 -14.394 1.00 90.06 189 ASP A C 1
ATOM 1489 O O . ASP A 1 189 ? -0.472 -12.296 -13.681 1.00 90.06 189 ASP A O 1
ATOM 1493 N N . ASN A 1 190 ? -0.784 -10.691 -15.217 1.00 89.75 190 ASN A N 1
ATOM 1494 C CA . ASN A 1 190 ? 0.627 -10.343 -15.397 1.00 89.75 190 ASN A CA 1
ATOM 1495 C C . ASN A 1 190 ? 1.056 -9.091 -14.604 1.00 89.75 190 ASN A C 1
ATOM 1497 O O . ASN A 1 190 ? 2.100 -8.515 -14.898 1.00 89.75 190 ASN A O 1
ATOM 1501 N N . ALA A 1 191 ? 0.289 -8.646 -13.602 1.00 93.62 191 ALA A N 1
ATOM 1502 C CA . ALA A 1 191 ? 0.543 -7.384 -12.897 1.00 93.62 191 ALA A CA 1
ATOM 1503 C C . ALA A 1 191 ? 1.897 -7.335 -12.170 1.00 93.62 191 ALA A C 1
ATOM 1505 O O . ALA A 1 191 ? 2.414 -6.249 -11.943 1.00 93.62 191 ALA A O 1
ATOM 1506 N N . PHE A 1 192 ? 2.489 -8.487 -11.837 1.00 96.44 192 PHE A N 1
ATOM 1507 C CA . PHE A 1 192 ? 3.789 -8.578 -11.158 1.00 96.44 192 PHE A CA 1
ATOM 1508 C C . PHE A 1 192 ? 4.958 -8.931 -12.087 1.00 96.44 192 PHE A C 1
ATOM 1510 O O . PHE A 1 192 ? 6.026 -9.300 -11.599 1.00 96.44 192 PHE A O 1
ATOM 1517 N N . GLN A 1 193 ? 4.766 -8.895 -13.407 1.00 94.94 193 GLN A N 1
ATOM 1518 C CA . GLN A 1 193 ? 5.841 -9.146 -14.365 1.00 94.94 193 GLN A CA 1
ATOM 1519 C C . GLN A 1 193 ? 6.516 -7.819 -14.730 1.00 94.94 193 GLN A C 1
ATOM 1521 O O . GLN A 1 193 ? 5.899 -7.017 -15.435 1.00 94.94 193 GLN A O 1
ATOM 1526 N N . PRO A 1 194 ? 7.758 -7.566 -14.273 1.00 92.88 194 PRO A N 1
ATOM 1527 C CA . PRO A 1 194 ? 8.478 -6.371 -14.679 1.00 92.88 194 PRO A CA 1
ATOM 1528 C C . PRO A 1 194 ? 8.807 -6.423 -16.182 1.00 92.88 194 PRO A C 1
ATOM 1530 O O . PRO A 1 194 ? 8.887 -7.514 -16.763 1.00 92.88 194 PRO A O 1
ATOM 1533 N N . PRO A 1 195 ? 9.040 -5.266 -16.826 1.00 89.44 195 PRO A N 1
ATOM 1534 C CA . PRO A 1 195 ? 9.491 -5.207 -18.210 1.00 89.44 195 PRO A CA 1
ATOM 1535 C C . PRO A 1 195 ? 10.769 -6.019 -18.447 1.00 89.44 195 PRO A C 1
ATOM 1537 O O . PRO A 1 195 ? 11.616 -6.175 -17.568 1.00 89.44 195 PRO A O 1
ATOM 1540 N N . GLN A 1 196 ? 10.943 -6.521 -19.668 1.00 87.75 196 GLN A N 1
ATOM 1541 C CA . GLN A 1 196 ? 12.195 -7.171 -20.048 1.00 87.75 196 GLN A CA 1
ATOM 1542 C C . GLN A 1 196 ? 13.306 -6.136 -20.274 1.00 87.75 196 GLN A C 1
ATOM 1544 O O . GLN A 1 196 ? 13.049 -5.004 -20.678 1.00 87.75 196 GLN A O 1
ATOM 1549 N N . GLY A 1 197 ? 14.559 -6.542 -20.050 1.00 85.38 197 GLY A N 1
ATOM 1550 C CA . GLY A 1 197 ? 15.729 -5.711 -20.356 1.00 85.38 197 GLY A CA 1
ATOM 1551 C C . GLY A 1 197 ? 16.039 -4.612 -19.335 1.00 85.38 197 GLY A C 1
ATOM 1552 O O . GLY A 1 197 ? 16.778 -3.684 -19.656 1.00 85.38 197 GLY A O 1
ATOM 1553 N N . CYS A 1 198 ? 15.507 -4.700 -18.113 1.00 91.88 198 CYS A N 1
ATOM 1554 C CA . CYS A 1 198 ? 15.873 -3.781 -17.037 1.00 91.88 198 CYS A CA 1
ATOM 1555 C C . CYS A 1 198 ? 17.365 -3.903 -16.695 1.00 91.88 198 CYS A C 1
ATOM 1557 O O . CYS A 1 198 ? 17.891 -5.006 -16.535 1.00 91.88 198 CYS A O 1
ATOM 1559 N N . ARG A 1 199 ? 18.042 -2.762 -16.553 1.00 91.94 199 ARG A N 1
ATOM 1560 C CA . A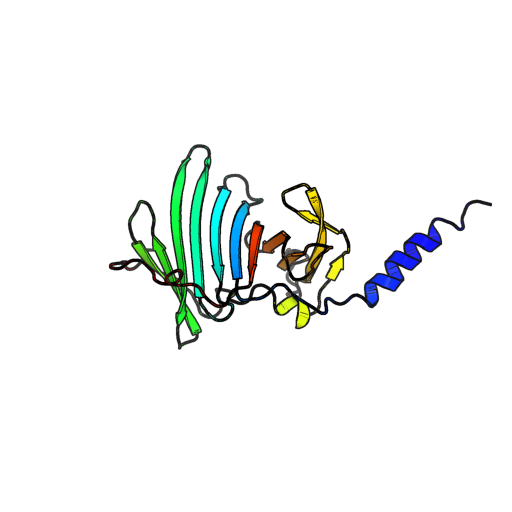RG A 1 199 ? 19.470 -2.687 -16.196 1.00 91.94 199 ARG A CA 1
ATOM 1561 C C . ARG A 1 199 ? 19.667 -2.382 -14.704 1.00 91.94 199 ARG A C 1
ATOM 1563 O O . ARG A 1 199 ? 18.773 -1.793 -14.103 1.00 91.94 199 ARG A O 1
ATOM 1570 N N . PRO A 1 200 ? 20.811 -2.722 -14.089 1.00 89.56 200 PRO A N 1
ATOM 1571 C CA . PRO A 1 200 ? 21.103 -2.290 -12.724 1.00 89.56 200 PRO A CA 1
ATOM 1572 C C . PRO A 1 200 ? 20.998 -0.767 -12.584 1.00 89.56 200 PRO A C 1
ATOM 1574 O O . PRO A 1 200 ? 21.360 -0.024 -13.499 1.00 89.56 200 PRO A O 1
ATOM 1577 N N . SER A 1 201 ? 20.503 -0.301 -11.443 1.00 84.25 201 SER A N 1
ATOM 1578 C CA . SER A 1 201 ? 20.476 1.120 -11.121 1.00 84.25 201 SER A CA 1
ATOM 1579 C C . SER A 1 201 ? 21.867 1.608 -10.712 1.00 84.25 201 SER A C 1
ATOM 1581 O O . SER A 1 201 ? 22.524 0.967 -9.901 1.00 84.25 201 SER A O 1
ATOM 1583 N N . ASN A 1 202 ? 22.300 2.756 -11.239 1.00 68.38 202 ASN A N 1
ATOM 1584 C CA . ASN A 1 202 ? 23.632 3.333 -10.990 1.00 68.38 202 ASN A CA 1
ATOM 1585 C C . ASN A 1 202 ? 23.709 4.193 -9.706 1.00 68.38 202 ASN A C 1
ATOM 1587 O O . ASN A 1 202 ? 24.473 5.156 -9.684 1.00 68.38 202 ASN A O 1
ATOM 1591 N N . PHE A 1 203 ? 22.882 3.915 -8.692 1.00 52.34 203 PHE A N 1
ATOM 1592 C CA . PHE A 1 203 ? 22.865 4.698 -7.446 1.00 52.34 203 PHE A CA 1
ATOM 1593 C C . PHE A 1 203 ? 23.905 4.199 -6.449 1.00 52.34 203 PHE A C 1
ATOM 1595 O O . PHE A 1 203 ? 23.997 2.962 -6.283 1.00 52.34 203 PHE A O 1
#

Secondary structure (DSSP, 8-state):
--SHHHHHHHHHHHHHTTT--------SSEEEEEEEEESSTTPPEEEEEEEE-SSSEEEEEEEEE-GGG-EEEEEEEEEE-TTS-EEEEEEETTEEEEEEEPTT-S-S-SSTHHHHS--EEEEEEEE-TTS-EEEEEEEE--S--TT--SEEEEEEEESS-TTSEEEEEETTTTEEEEEEEEEE-S--TTTT-PPTTPEEP--

pLDDT: mean 84.79, std 15.74, range [40.53, 98.06]

Organism: NCBI:txid1890364

Radius of gyration: 19.57 Å; chains: 1; bounding box: 54×39×58 Å